Protein AF-A0A3L8DLC3-F1 (afdb_monomer_lite)

Sequence (194 aa):
MPNGANLGYICVNDLVKHARVNCAGKKPRSVYQRLPTLRQKSEMTKKNCNDKTAYILLKRWLDTVKWLKKTQDYKDRKSIYSTNMTVDQINEVKNILADLRQKLEIRYEHSSRKHNDAVEKMEVDRYLIIDVRQKAHYDGSKITFDKCINILQSEIKPGKLGYKFADCFHKDKQSFDLFKHRSAQHVDVIILVD

InterPro domains:
  IPR015063 USP8 dimerisation domain [PF08969] (13-110)

Radius of gyration: 31.47 Å; chains: 1; bounding box: 64×29×86 Å

Organism: Ooceraea biroi (NCBI:txid2015173)

Secondary structure (DSSP, 8-state):
----------SHHHHHHHT----TT--HHHHHTTHHHHHHHHHHHHHTT-HHHHHHHHHHHHHHHHHHHHSHHHHHTGGGGGGGS-HHHHHHHHHHHHHHHHHHHHHHHHHHHHHHHHHHHHHHHTEEEEE-S-HHHHHHS----TTEEE--GGG--TT--GGGGGGGGTT-HHHHHHHHTTTSTT-EEEEE--

Foldseek 3Di:
DDDDPVPPDLAVVVLLVLLDDDCPPHDLVVLLVCLVVLQVVLVVCVVVVVLSSSLSSLSNSLVSLVVSCPDPCCVVPVVVNCPRNPPVNNVVSVVSNVVSNVVRRVVSVVVVVVVVVVVVVVVLVQEAEEEADAPVCVVVVPPPRPRYDYDHVVNDDPPDDQVVSLVVCPVPPSNSVSSVCCVPPRHDYHYHDD

pLDDT: mean 83.17, std 14.18, range [33.97, 95.0]

Structure (mmCIF, N/CA/C/O backbone):
data_AF-A0A3L8DLC3-F1
#
_entry.id   AF-A0A3L8DLC3-F1
#
loop_
_atom_site.group_PDB
_atom_site.id
_atom_site.type_symbol
_atom_site.label_atom_id
_atom_site.label_alt_id
_atom_site.label_comp_id
_atom_site.label_asym_id
_atom_site.label_entity_id
_atom_site.label_seq_id
_atom_site.pdbx_PDB_ins_code
_atom_site.Cartn_x
_atom_site.Cartn_y
_atom_site.Cartn_z
_atom_site.occupancy
_atom_site.B_iso_or_equiv
_atom_site.auth_seq_id
_atom_site.auth_comp_id
_atom_site.auth_asym_id
_atom_site.auth_atom_id
_atom_site.pdbx_PDB_model_num
ATOM 1 N N . MET A 1 1 ? 4.243 -16.742 20.065 1.00 33.97 1 MET A N 1
ATOM 2 C CA . MET A 1 1 ? 4.622 -15.730 19.056 1.00 33.97 1 MET A CA 1
ATOM 3 C C . MET A 1 1 ? 4.334 -16.315 17.680 1.00 33.97 1 MET A C 1
ATOM 5 O O . MET A 1 1 ? 4.873 -17.383 17.425 1.00 33.97 1 MET A O 1
ATOM 9 N N . PRO A 1 2 ? 3.491 -15.717 16.819 1.00 35.16 2 PRO A N 1
ATOM 10 C CA . PRO A 1 2 ? 3.498 -16.037 15.399 1.00 35.16 2 PRO A CA 1
ATOM 11 C C . PRO A 1 2 ? 4.407 -15.052 14.653 1.00 35.16 2 PRO A C 1
ATOM 13 O O . PRO A 1 2 ? 4.341 -13.841 14.868 1.00 35.16 2 PRO A O 1
ATOM 16 N N . ASN A 1 3 ? 5.274 -15.616 13.816 1.00 35.31 3 ASN A N 1
ATOM 17 C CA . ASN A 1 3 ? 6.268 -14.929 13.003 1.00 35.31 3 ASN A CA 1
ATOM 18 C C . ASN A 1 3 ? 5.653 -13.846 12.110 1.00 35.31 3 ASN A C 1
ATOM 20 O O . ASN A 1 3 ? 4.551 -13.997 11.581 1.00 35.31 3 ASN A O 1
ATOM 24 N N . GLY A 1 4 ? 6.408 -12.757 11.947 1.00 35.72 4 GLY A N 1
ATOM 25 C CA . GLY A 1 4 ? 6.083 -11.597 11.126 1.00 35.72 4 GLY A CA 1
ATOM 26 C C . GL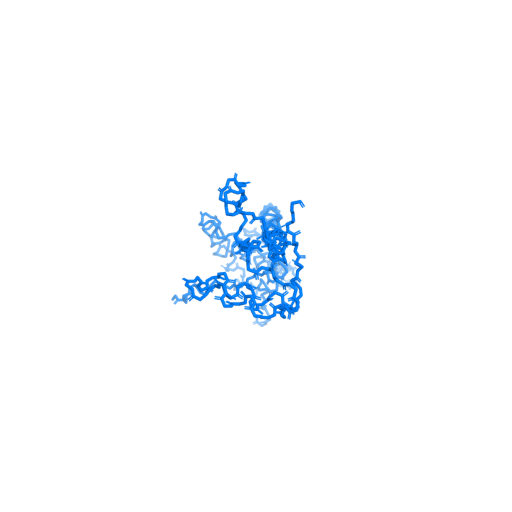Y A 1 4 ? 6.055 -11.909 9.634 1.00 35.72 4 GLY A C 1
ATOM 27 O O . GLY A 1 4 ? 6.928 -11.476 8.890 1.00 35.72 4 GLY A O 1
ATOM 28 N N . ALA A 1 5 ? 5.010 -12.602 9.183 1.00 38.81 5 ALA A N 1
ATOM 29 C CA . ALA A 1 5 ? 4.555 -12.467 7.813 1.00 38.81 5 ALA A CA 1
ATOM 30 C C . ALA A 1 5 ? 4.113 -11.010 7.641 1.00 38.81 5 ALA A C 1
ATOM 32 O O . ALA A 1 5 ? 3.157 -10.550 8.272 1.00 38.81 5 ALA A O 1
ATOM 33 N N . ASN A 1 6 ? 4.873 -10.269 6.843 1.00 43.41 6 ASN A N 1
ATOM 34 C CA . ASN A 1 6 ? 4.579 -8.908 6.433 1.00 43.41 6 ASN A CA 1
ATOM 35 C C . ASN A 1 6 ? 3.276 -8.962 5.618 1.00 43.41 6 ASN A C 1
ATOM 37 O O . ASN A 1 6 ? 3.307 -9.126 4.403 1.00 43.41 6 ASN A O 1
ATOM 41 N N . LEU A 1 7 ? 2.124 -8.960 6.304 1.00 52.12 7 LEU A N 1
ATOM 42 C CA . LEU A 1 7 ? 0.800 -8.954 5.687 1.00 52.12 7 LEU A CA 1
ATOM 43 C C . LEU A 1 7 ? 0.782 -7.760 4.732 1.00 52.12 7 LEU A C 1
ATOM 45 O O . LEU A 1 7 ? 0.826 -6.605 5.163 1.00 52.12 7 LEU A O 1
ATOM 49 N N . GLY A 1 8 ? 0.833 -8.062 3.435 1.00 56.22 8 GLY A N 1
ATOM 50 C CA . GLY A 1 8 ? 0.953 -7.101 2.349 1.00 56.22 8 GLY A CA 1
ATOM 51 C C . GLY A 1 8 ? -0.336 -6.312 2.186 1.00 56.22 8 GLY A C 1
ATOM 52 O O . GLY A 1 8 ? -1.073 -6.513 1.234 1.00 56.22 8 GLY A O 1
ATOM 53 N N . TYR A 1 9 ? -0.642 -5.439 3.142 1.00 70.19 9 TYR A N 1
ATOM 54 C CA . TYR A 1 9 ? -1.710 -4.463 2.984 1.00 70.19 9 TYR A CA 1
ATOM 55 C C . TYR A 1 9 ? -1.258 -3.456 1.931 1.00 70.19 9 TYR A C 1
ATOM 57 O O . TYR A 1 9 ? -0.245 -2.773 2.142 1.00 70.19 9 TYR A O 1
ATOM 65 N N . ILE A 1 10 ? -1.995 -3.410 0.821 1.00 72.94 10 ILE A N 1
ATOM 66 C CA . ILE A 1 10 ? -1.705 -2.577 -0.352 1.00 72.94 10 ILE A CA 1
ATOM 67 C C . ILE A 1 10 ? -2.458 -1.245 -0.309 1.00 72.94 10 ILE A C 1
ATOM 69 O O . ILE A 1 10 ? -2.083 -0.303 -0.999 1.00 72.94 10 ILE A O 1
ATOM 73 N N . CYS A 1 11 ? -3.492 -1.131 0.531 1.00 80.94 11 CYS A N 1
ATOM 74 C CA . CYS A 1 11 ? -4.196 0.125 0.761 1.00 80.94 11 CYS A CA 1
ATOM 75 C C . CYS A 1 11 ? -4.742 0.244 2.195 1.00 80.94 11 CYS A C 1
ATOM 77 O O . CYS A 1 11 ? -4.812 -0.724 2.960 1.00 80.94 11 CYS A O 1
ATOM 79 N N . VAL A 1 12 ? -5.176 1.451 2.579 1.00 82.88 12 VAL A N 1
ATOM 80 C CA . VAL A 1 12 ? -5.799 1.685 3.896 1.00 82.88 12 VAL A CA 1
ATOM 81 C C . VAL A 1 12 ? -7.101 0.896 4.061 1.00 82.88 12 VAL A C 1
ATOM 83 O O . VAL A 1 12 ? -7.408 0.447 5.167 1.00 82.88 12 VAL A O 1
ATOM 86 N N . ASN A 1 13 ? -7.848 0.650 2.982 1.00 85.94 13 ASN A N 1
ATOM 87 C CA . ASN A 1 13 ? -9.093 -0.116 3.058 1.00 85.94 13 ASN A CA 1
ATOM 88 C C . ASN A 1 13 ? -8.866 -1.566 3.517 1.00 85.94 13 ASN A C 1
ATOM 90 O O . ASN A 1 13 ? -9.710 -2.109 4.235 1.00 85.94 13 ASN A O 1
ATOM 94 N N . ASP A 1 14 ? -7.720 -2.171 3.198 1.00 86.12 14 ASP A N 1
ATOM 95 C CA . ASP A 1 14 ? -7.378 -3.513 3.685 1.00 86.12 14 ASP A CA 1
ATOM 96 C C . ASP A 1 14 ? -7.155 -3.510 5.197 1.00 86.12 14 ASP A C 1
ATOM 98 O O . ASP A 1 14 ? -7.650 -4.386 5.912 1.00 86.12 14 ASP A O 1
ATOM 102 N N . LEU A 1 15 ? -6.496 -2.466 5.708 1.00 86.56 15 LEU A N 1
ATOM 103 C CA . LEU A 1 15 ? -6.311 -2.263 7.145 1.00 86.56 15 LEU A CA 1
ATOM 104 C C . LEU A 1 15 ? -7.659 -2.083 7.855 1.00 86.56 15 LEU A C 1
ATOM 106 O O . LEU A 1 15 ? -7.872 -2.655 8.925 1.00 86.56 15 LEU A O 1
ATOM 110 N N . VAL A 1 16 ? -8.596 -1.338 7.255 1.00 86.81 16 VAL A N 1
ATOM 111 C CA . VAL A 1 16 ? -9.957 -1.156 7.791 1.00 86.81 16 VAL A CA 1
ATOM 112 C C . VAL A 1 16 ? -10.717 -2.483 7.847 1.00 86.81 16 VAL A C 1
ATOM 114 O O . VAL A 1 16 ? -11.367 -2.767 8.854 1.00 86.81 16 VAL A O 1
ATOM 117 N N . LYS A 1 17 ? -10.627 -3.318 6.803 1.00 86.81 17 LYS A N 1
ATOM 118 C CA . LYS A 1 17 ? -11.234 -4.660 6.797 1.00 86.81 17 LYS A CA 1
ATOM 119 C C . LYS A 1 17 ? -10.638 -5.535 7.900 1.00 86.81 17 LYS A C 1
ATOM 121 O O . LYS A 1 17 ? -11.383 -6.145 8.664 1.00 86.81 17 LYS A O 1
ATOM 126 N N . HIS A 1 18 ? -9.314 -5.533 8.038 1.00 86.38 18 HIS A N 1
ATOM 127 C CA . HIS A 1 18 ? -8.604 -6.325 9.041 1.00 86.38 18 HIS A CA 1
ATOM 128 C C . HIS A 1 18 ? -8.845 -5.839 10.485 1.00 86.38 18 HIS A C 1
ATOM 130 O O . HIS A 1 18 ? -8.759 -6.602 11.455 1.00 86.38 18 HIS A O 1
ATOM 136 N N . ALA A 1 19 ? -9.181 -4.562 10.657 1.00 87.88 19 ALA A N 1
ATOM 137 C CA . ALA A 1 19 ? -9.519 -3.982 11.949 1.00 87.88 19 ALA A CA 1
ATOM 138 C C . ALA A 1 19 ? -10.931 -4.334 12.450 1.00 87.88 19 ALA A C 1
ATOM 140 O O . ALA A 1 19 ? -11.260 -4.005 13.588 1.00 87.88 19 ALA A O 1
ATOM 141 N N . ARG A 1 20 ? -11.769 -5.020 11.666 1.00 85.38 20 ARG A N 1
ATOM 142 C CA . ARG A 1 20 ? -13.109 -5.417 12.121 1.00 85.38 20 ARG A CA 1
ATOM 143 C C . ARG A 1 20 ? -13.020 -6.370 13.318 1.00 85.38 20 ARG A C 1
ATOM 145 O O . ARG A 1 20 ? -12.258 -7.334 13.310 1.00 85.38 20 ARG A O 1
ATOM 152 N N . VAL A 1 21 ? -13.822 -6.106 14.351 1.00 81.94 21 VAL A N 1
ATOM 153 C CA . VAL A 1 21 ? -13.910 -6.944 15.557 1.00 81.94 21 VAL A CA 1
ATOM 154 C C . VAL A 1 21 ? -15.274 -7.617 15.598 1.00 81.94 21 VAL A C 1
ATOM 156 O O . VAL A 1 21 ? -16.300 -6.942 15.573 1.00 81.94 21 VAL A O 1
ATOM 159 N N . ASN A 1 22 ? -15.294 -8.947 15.711 1.00 84.19 22 ASN A N 1
ATOM 160 C CA . ASN A 1 22 ? -16.521 -9.669 16.026 1.00 84.19 22 ASN A CA 1
ATOM 161 C C . ASN A 1 22 ? -16.762 -9.654 17.548 1.00 84.19 22 ASN A C 1
ATOM 163 O O . ASN A 1 22 ? -16.034 -10.300 18.317 1.00 84.19 22 ASN A O 1
ATOM 167 N N . CYS A 1 23 ? -17.771 -8.891 17.972 1.00 83.25 23 CYS A N 1
ATOM 168 C CA . CYS A 1 23 ? -18.224 -8.795 19.362 1.00 83.25 23 CYS A CA 1
ATOM 169 C C . CYS A 1 23 ? -19.484 -9.633 19.654 1.00 83.25 23 CYS A C 1
ATOM 171 O O . CYS A 1 23 ? -19.973 -9.598 20.782 1.00 83.25 23 CYS A O 1
ATOM 173 N N . ALA A 1 24 ? -20.009 -10.384 18.678 1.00 81.25 24 ALA A N 1
ATOM 174 C CA . ALA A 1 24 ? -21.197 -11.213 18.869 1.00 81.25 24 ALA A CA 1
ATOM 175 C C . ALA A 1 24 ? -20.971 -12.265 19.970 1.00 81.25 24 ALA A C 1
ATOM 177 O O . ALA A 1 24 ? -19.897 -12.860 20.064 1.00 81.25 24 ALA A O 1
ATOM 178 N N . GLY A 1 25 ? -21.972 -12.448 20.837 1.00 83.75 25 GLY A N 1
ATOM 179 C CA . GLY A 1 25 ? -21.932 -13.404 21.951 1.00 83.75 25 GLY A CA 1
ATOM 180 C C . GLY A 1 25 ? -21.002 -13.035 23.117 1.00 83.75 25 GLY A C 1
ATOM 181 O O . GLY A 1 25 ? -20.923 -13.782 24.089 1.00 83.75 25 GLY A O 1
ATOM 182 N N . LYS A 1 26 ? -20.292 -11.898 23.070 1.00 88.69 26 LYS A N 1
ATOM 183 C CA . LYS A 1 26 ? -19.367 -11.491 24.141 1.00 88.69 26 LYS A CA 1
ATOM 184 C C . LYS A 1 26 ? -20.053 -10.614 25.186 1.00 88.69 26 LYS A C 1
ATOM 186 O O . LYS A 1 26 ? -20.831 -9.724 24.854 1.00 88.69 26 LYS A O 1
ATOM 191 N N . LYS A 1 27 ? -19.691 -10.803 26.460 1.00 90.31 27 LYS A N 1
ATOM 192 C CA . LYS A 1 27 ? -20.156 -9.947 27.565 1.00 90.31 27 LYS A CA 1
ATOM 193 C C . LYS A 1 27 ? -19.536 -8.537 27.451 1.00 90.31 27 LYS A C 1
ATOM 195 O O . LYS A 1 27 ? -18.303 -8.453 27.423 1.00 90.31 27 LYS A O 1
ATOM 200 N N . PRO A 1 28 ? -20.326 -7.441 27.463 1.00 89.81 28 PRO A N 1
ATOM 201 C CA . PRO A 1 28 ? -19.821 -6.066 27.331 1.00 89.81 28 PRO A CA 1
ATOM 202 C C . PRO A 1 28 ? -18.681 -5.726 28.299 1.00 89.81 28 PRO A C 1
ATOM 204 O O . PRO A 1 28 ? -17.640 -5.215 27.889 1.00 89.81 28 PRO A O 1
ATOM 207 N N . ARG A 1 29 ? -18.806 -6.133 29.565 1.00 88.69 29 ARG A N 1
ATOM 208 C CA . ARG A 1 29 ? -17.777 -5.918 30.592 1.00 88.69 29 ARG A CA 1
ATOM 209 C C . ARG A 1 29 ? -16.433 -6.582 30.268 1.00 88.69 29 ARG A C 1
ATOM 211 O O . ARG A 1 29 ? -15.388 -5.962 30.439 1.00 88.69 29 ARG A O 1
ATOM 218 N N . SER A 1 30 ? -16.457 -7.813 29.751 1.00 88.88 30 SER A N 1
ATOM 219 C CA . SER A 1 30 ? -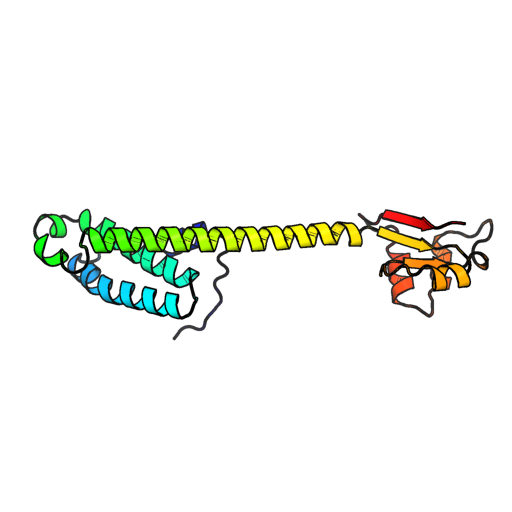15.243 -8.533 29.331 1.00 88.88 30 SER A CA 1
ATOM 220 C C . SER A 1 30 ? -14.565 -7.846 28.142 1.00 88.88 30 SER A C 1
ATOM 222 O O . SER A 1 30 ? -13.340 -7.779 28.060 1.00 88.88 30 SER A O 1
ATOM 224 N N . VAL A 1 31 ? -15.360 -7.288 27.226 1.00 90.81 31 VAL A N 1
ATOM 225 C CA . VAL A 1 31 ? -14.852 -6.521 26.085 1.00 90.81 31 VAL A CA 1
ATOM 226 C C . VAL A 1 31 ? -14.216 -5.205 26.549 1.00 90.81 31 VAL A C 1
ATOM 228 O O . VAL A 1 31 ? -13.111 -4.882 26.117 1.00 90.81 31 VAL A O 1
ATOM 231 N N . TYR A 1 32 ? -14.861 -4.483 27.469 1.00 90.88 32 TYR A N 1
ATOM 232 C CA . TYR A 1 32 ? -14.343 -3.235 28.037 1.00 90.88 32 TYR A CA 1
ATOM 233 C C . TYR A 1 32 ? -12.996 -3.406 28.744 1.00 90.88 32 TYR A C 1
ATOM 235 O O . TYR A 1 32 ? -12.079 -2.624 28.501 1.00 90.88 32 TYR A O 1
ATOM 243 N N . GLN A 1 33 ? -12.830 -4.472 29.534 1.00 90.69 33 GLN A N 1
ATOM 244 C CA . GLN A 1 33 ? -11.575 -4.770 30.240 1.00 90.69 33 GLN A CA 1
ATOM 245 C C . GLN A 1 33 ? -10.355 -4.898 29.311 1.00 90.69 33 GLN A C 1
ATOM 247 O O . GLN A 1 33 ? -9.222 -4.749 29.757 1.00 90.69 33 GLN A O 1
ATOM 252 N N . ARG A 1 34 ? -10.561 -5.145 28.011 1.00 90.88 34 ARG A N 1
ATOM 253 C CA . ARG A 1 34 ? -9.484 -5.295 27.019 1.00 90.88 34 ARG A CA 1
ATOM 254 C C . ARG A 1 34 ? -9.058 -3.982 26.360 1.00 90.88 34 ARG A C 1
ATOM 256 O O . ARG A 1 34 ? -8.021 -3.961 25.694 1.00 90.88 34 ARG A O 1
ATOM 263 N N . LEU A 1 35 ? -9.837 -2.907 26.505 1.00 90.94 35 LEU A N 1
ATOM 264 C CA . LEU A 1 35 ? -9.555 -1.618 25.866 1.00 90.94 35 LEU A CA 1
ATOM 265 C C . LEU A 1 35 ? -8.216 -0.994 26.300 1.00 90.94 35 LEU A C 1
ATOM 267 O O . LEU A 1 35 ? -7.489 -0.551 25.406 1.00 90.94 35 LEU A O 1
ATOM 271 N N . PRO A 1 36 ? -7.830 -0.986 27.594 1.00 91.62 36 PRO A N 1
ATOM 272 C CA . PRO A 1 36 ? -6.559 -0.394 28.020 1.00 91.62 36 PRO A CA 1
ATOM 273 C C . PRO A 1 36 ? -5.356 -1.091 27.382 1.00 91.62 36 PRO A C 1
ATOM 275 O O . PRO A 1 36 ? -4.493 -0.444 26.793 1.00 91.62 36 PRO A O 1
ATOM 278 N N . THR A 1 37 ? -5.345 -2.427 27.399 1.00 91.06 37 THR A N 1
ATOM 279 C CA . THR A 1 37 ? -4.279 -3.227 26.784 1.00 91.06 37 THR A CA 1
ATOM 280 C C . THR A 1 37 ? -4.191 -2.994 25.278 1.00 91.06 37 THR A C 1
ATOM 282 O O . THR A 1 37 ? -3.098 -2.969 24.716 1.00 91.06 37 THR A O 1
ATOM 285 N N . LEU A 1 38 ? -5.332 -2.827 24.601 1.00 91.69 38 LEU A N 1
ATOM 286 C CA . LEU A 1 38 ? -5.360 -2.563 23.165 1.00 91.69 38 LEU A CA 1
ATOM 287 C C . LEU A 1 38 ? -4.724 -1.207 22.827 1.00 91.69 38 LEU A C 1
ATOM 289 O O . LEU A 1 38 ? -3.945 -1.129 21.879 1.00 91.69 38 LEU A O 1
ATOM 293 N N . ARG A 1 39 ? -5.001 -0.179 23.638 1.00 88.62 39 ARG A N 1
ATOM 294 C CA . ARG A 1 39 ? -4.410 1.158 23.502 1.00 88.62 39 ARG A CA 1
ATOM 295 C C . ARG A 1 39 ? -2.918 1.169 23.841 1.00 88.62 39 ARG A C 1
ATOM 297 O O . ARG A 1 39 ? -2.114 1.706 23.093 1.00 88.62 39 ARG A O 1
ATOM 304 N N . GLN A 1 40 ? -2.506 0.501 24.914 1.00 91.12 40 GLN A N 1
ATOM 305 C CA . GLN A 1 40 ? -1.085 0.389 25.257 1.00 91.12 40 GLN A CA 1
ATOM 306 C C . GLN A 1 40 ? -0.281 -0.293 24.136 1.00 91.12 40 GLN A C 1
ATOM 308 O O . GLN A 1 40 ? 0.819 0.142 23.793 1.00 91.12 40 GLN A O 1
ATOM 313 N N . LYS A 1 41 ? -0.845 -1.342 23.521 1.00 90.06 41 LYS A N 1
ATOM 314 C CA . LYS A 1 41 ? -0.219 -2.019 22.378 1.00 90.06 41 LYS A CA 1
ATOM 315 C C . LYS A 1 41 ? -0.100 -1.107 21.160 1.00 90.06 41 LYS A C 1
ATOM 317 O O . LYS A 1 41 ? 0.935 -1.162 20.501 1.00 90.06 41 LYS A O 1
ATOM 322 N N . SER A 1 42 ? -1.104 -0.273 20.865 1.00 88.25 42 SER A N 1
ATOM 323 C CA . SER A 1 42 ? -1.005 0.660 19.737 1.00 88.25 42 SER A CA 1
ATOM 324 C C . SER A 1 42 ? 0.113 1.677 19.936 1.00 88.25 42 SER A C 1
ATOM 326 O O . SER A 1 42 ? 0.900 1.881 19.012 1.00 88.25 42 SER A O 1
ATOM 328 N N . GLU A 1 43 ? 0.249 2.234 21.143 1.00 86.62 43 GLU A N 1
ATOM 329 C CA . GLU A 1 43 ? 1.336 3.165 21.470 1.00 86.62 43 GLU A CA 1
ATOM 330 C C . GLU A 1 43 ? 2.713 2.516 21.297 1.00 86.62 43 GLU A C 1
ATOM 332 O O . GLU A 1 43 ? 3.603 3.091 20.671 1.00 86.62 43 GLU A O 1
ATOM 337 N N . MET A 1 44 ? 2.879 1.277 21.769 1.00 85.56 44 MET A N 1
ATOM 338 C CA . MET A 1 44 ? 4.132 0.538 21.596 1.00 85.56 44 MET A CA 1
ATOM 339 C C . MET A 1 44 ? 4.456 0.298 20.114 1.00 85.56 44 MET A C 1
ATOM 341 O O . MET A 1 44 ? 5.584 0.501 19.674 1.00 85.56 44 MET A O 1
ATOM 345 N N . THR A 1 45 ? 3.460 -0.087 19.309 1.00 83.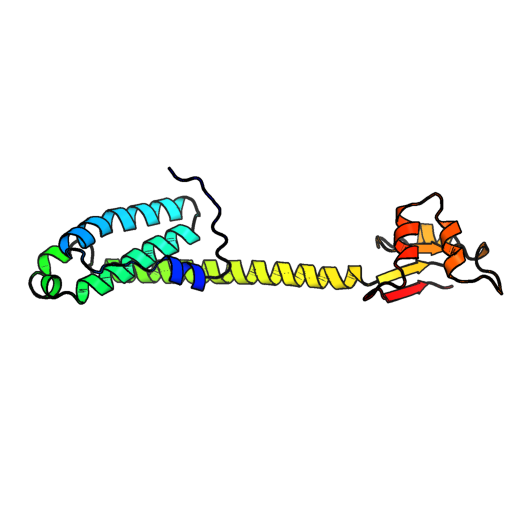69 45 THR A N 1
ATOM 346 C CA . THR A 1 45 ? 3.668 -0.299 17.866 1.00 83.69 45 THR A CA 1
ATOM 347 C C . THR A 1 45 ? 3.967 0.992 17.110 1.00 83.69 45 THR A C 1
ATOM 349 O O . THR A 1 45 ? 4.752 0.960 16.165 1.00 83.69 45 THR A O 1
ATOM 352 N N . LYS A 1 46 ? 3.394 2.123 17.543 1.00 80.31 46 LYS A N 1
ATOM 353 C CA . LYS A 1 46 ? 3.670 3.446 16.976 1.00 80.31 46 LYS A CA 1
ATOM 354 C C . LYS A 1 46 ? 5.112 3.875 17.261 1.00 80.31 46 LYS A C 1
ATOM 356 O O . LYS A 1 46 ? 5.789 4.328 16.345 1.00 80.31 46 LYS A O 1
ATOM 361 N N . LYS A 1 47 ? 5.609 3.657 18.488 1.00 80.69 47 LYS A N 1
ATOM 362 C CA . LYS A 1 47 ? 7.021 3.895 18.851 1.00 80.69 47 LYS A CA 1
ATOM 363 C C . LYS A 1 47 ? 7.993 3.062 18.014 1.00 80.69 47 LYS A C 1
ATOM 365 O O . LYS A 1 47 ? 9.051 3.551 17.646 1.00 80.69 47 LYS A O 1
ATOM 370 N N . ASN A 1 48 ? 7.594 1.848 17.642 1.00 77.88 48 ASN A N 1
ATOM 371 C CA . ASN A 1 48 ? 8.374 0.963 16.774 1.00 77.88 48 ASN A CA 1
ATOM 372 C C . ASN A 1 48 ? 8.173 1.247 15.269 1.00 77.88 48 ASN A C 1
ATOM 374 O O . ASN A 1 48 ? 8.429 0.371 14.444 1.00 77.88 48 ASN A O 1
ATOM 378 N N . CYS A 1 49 ? 7.655 2.426 14.900 1.00 77.56 49 CYS A N 1
ATOM 379 C CA . CYS A 1 49 ? 7.378 2.850 13.520 1.00 77.56 49 CYS A CA 1
ATOM 380 C C . CYS A 1 49 ? 6.460 1.906 12.711 1.00 77.56 49 CYS A C 1
ATOM 382 O O . CYS A 1 49 ? 6.379 2.002 11.484 1.00 77.56 49 CYS A O 1
ATOM 384 N N . ASN A 1 50 ? 5.716 1.011 13.372 1.00 84.56 50 ASN A N 1
ATOM 385 C CA . ASN A 1 50 ? 4.786 0.085 12.727 1.00 84.56 50 ASN A CA 1
ATOM 386 C C . ASN A 1 50 ? 3.386 0.708 12.637 1.00 84.56 50 ASN A C 1
ATOM 388 O O . ASN A 1 50 ? 2.422 0.275 13.276 1.00 84.56 50 ASN A O 1
ATOM 392 N N . ASP A 1 51 ? 3.292 1.748 11.811 1.00 87.12 51 ASP A N 1
ATOM 393 C CA . ASP A 1 51 ? 2.084 2.559 11.642 1.00 87.12 51 ASP A CA 1
ATOM 394 C C . ASP A 1 51 ? 0.869 1.738 11.175 1.00 87.12 51 ASP A C 1
ATOM 396 O O . ASP A 1 51 ? -0.254 2.002 11.601 1.00 87.12 51 ASP A O 1
ATOM 400 N N . LYS A 1 52 ? 1.082 0.705 10.341 1.00 88.81 52 LYS A N 1
ATOM 401 C CA . LYS A 1 52 ? 0.014 -0.199 9.868 1.00 88.81 52 LYS A CA 1
ATOM 402 C C . LYS A 1 52 ? -0.646 -0.928 11.039 1.00 88.81 52 LYS A C 1
ATOM 404 O O . LYS A 1 52 ? -1.872 -0.967 11.151 1.00 88.81 52 LYS A O 1
ATOM 409 N N . THR A 1 53 ? 0.167 -1.488 11.933 1.00 89.19 53 THR A N 1
ATOM 410 C CA . THR A 1 53 ? -0.330 -2.224 13.101 1.00 89.19 53 THR A CA 1
ATOM 411 C C . THR A 1 53 ? -0.954 -1.277 14.121 1.00 89.19 53 THR A C 1
ATOM 413 O O . THR A 1 53 ? -2.036 -1.572 14.632 1.00 89.19 53 THR A O 1
ATOM 416 N N . ALA A 1 54 ? -0.339 -0.113 14.357 1.00 90.94 54 ALA A N 1
ATOM 417 C CA . ALA A 1 54 ? -0.902 0.920 15.224 1.00 90.94 54 ALA A CA 1
ATOM 418 C C . ALA A 1 54 ? -2.297 1.358 14.745 1.00 90.94 54 ALA A C 1
ATOM 420 O O . ALA A 1 54 ? -3.241 1.390 15.539 1.00 90.94 54 ALA A O 1
ATOM 421 N N . TYR A 1 55 ? -2.456 1.587 13.436 1.00 92.81 55 TYR A N 1
ATOM 422 C CA . TYR A 1 55 ? -3.737 1.926 12.818 1.00 92.81 55 TYR A CA 1
ATOM 423 C C . TYR A 1 55 ? -4.798 0.844 13.061 1.00 92.81 55 TYR A C 1
ATOM 425 O O . TYR A 1 55 ? -5.899 1.148 13.523 1.00 92.81 55 TYR A O 1
ATOM 433 N N . ILE A 1 56 ? -4.470 -0.431 12.812 1.00 92.19 56 ILE A N 1
ATOM 434 C CA . ILE A 1 56 ? -5.396 -1.555 13.030 1.00 92.19 56 ILE A CA 1
ATOM 435 C C . ILE A 1 56 ? -5.850 -1.617 14.495 1.00 92.19 56 ILE A C 1
ATOM 437 O O . ILE A 1 56 ? -7.039 -1.795 14.766 1.00 92.19 56 ILE A O 1
ATOM 441 N N . LEU A 1 57 ? -4.924 -1.481 15.448 1.00 92.81 57 LEU A N 1
ATOM 442 C CA . LEU A 1 57 ? -5.223 -1.582 16.879 1.00 92.81 57 LEU A CA 1
ATOM 443 C C . LEU A 1 57 ? -6.117 -0.430 17.361 1.00 92.81 57 LEU A C 1
ATOM 445 O O . LEU A 1 57 ? -7.109 -0.680 18.049 1.00 92.81 57 LEU A O 1
ATOM 449 N N . LEU A 1 58 ? -5.829 0.806 16.948 1.00 94.06 58 LEU A N 1
ATOM 450 C CA . LEU A 1 58 ? -6.650 1.974 17.283 1.00 94.06 58 LEU A CA 1
ATOM 451 C C . LEU A 1 58 ? -8.028 1.916 16.619 1.00 94.06 58 LEU A C 1
ATOM 453 O O . LEU A 1 58 ? -9.038 2.258 17.237 1.00 94.06 58 LEU A O 1
ATOM 457 N N . LYS A 1 59 ? -8.106 1.421 15.380 1.00 94.69 59 LYS A N 1
ATOM 458 C CA . LYS A 1 59 ? -9.380 1.245 14.680 1.00 94.69 59 LYS A CA 1
ATOM 459 C C . LYS A 1 59 ? -10.252 0.198 15.378 1.00 94.69 59 LYS A C 1
ATOM 461 O O . LYS A 1 59 ? -11.427 0.462 15.632 1.00 94.69 59 LYS A O 1
ATOM 466 N N . ARG A 1 60 ? -9.657 -0.932 15.785 1.00 94.19 60 ARG A N 1
ATOM 467 C CA . ARG A 1 60 ? -10.305 -1.963 16.619 1.00 94.19 60 ARG A CA 1
ATOM 468 C C . ARG A 1 60 ? -10.815 -1.388 17.932 1.00 94.19 60 ARG A C 1
ATOM 470 O O . ARG A 1 60 ? -11.929 -1.708 18.345 1.00 94.19 60 ARG A O 1
ATOM 477 N N . TRP A 1 61 ? -10.014 -0.545 18.579 1.00 94.56 61 TRP A N 1
ATOM 478 C CA . TRP A 1 61 ? -10.394 0.124 19.819 1.00 94.56 61 TRP A CA 1
ATOM 479 C C . TRP A 1 61 ? -11.635 0.992 19.603 1.00 94.56 61 TRP A C 1
ATOM 481 O O . TRP A 1 61 ? -12.636 0.815 20.295 1.00 94.56 61 TRP A O 1
ATOM 491 N N . LEU A 1 62 ? -11.628 1.845 18.575 1.00 94.00 62 LEU A N 1
ATOM 492 C CA . LEU A 1 62 ? -12.737 2.755 18.291 1.00 94.00 62 LEU A CA 1
ATOM 493 C C . LEU A 1 62 ? -14.029 2.012 17.920 1.00 94.00 62 LEU A C 1
ATOM 495 O O . LEU A 1 62 ? -15.111 2.383 18.378 1.00 94.00 62 LEU A O 1
ATOM 499 N N . ASP A 1 63 ? -13.934 0.958 17.113 1.00 92.94 63 ASP A N 1
ATOM 500 C CA . ASP A 1 63 ? -15.097 0.160 16.719 1.00 92.94 63 ASP A CA 1
ATOM 501 C C . ASP A 1 63 ? -15.664 -0.631 17.914 1.00 92.94 63 ASP A C 1
ATOM 503 O O . ASP A 1 63 ? -16.883 -0.724 18.077 1.00 92.94 63 ASP A O 1
ATOM 507 N N . THR A 1 64 ? -14.799 -1.096 18.822 1.00 92.44 64 THR A N 1
ATOM 508 C CA . THR A 1 64 ? -15.206 -1.726 20.089 1.00 92.44 64 THR A CA 1
ATOM 509 C C . THR A 1 64 ? -15.933 -0.736 21.002 1.00 92.44 64 THR A C 1
ATOM 511 O O . THR A 1 64 ? -16.993 -1.054 21.541 1.00 92.44 64 THR A O 1
ATOM 514 N N . VAL A 1 65 ? -15.412 0.487 21.132 1.00 91.88 65 VAL A N 1
ATOM 515 C CA . VAL A 1 65 ? -16.051 1.575 21.889 1.00 91.88 65 VAL A CA 1
ATOM 516 C C . VAL A 1 65 ? -17.432 1.903 21.320 1.00 91.88 65 VAL A C 1
ATOM 518 O O . VAL A 1 65 ? -18.397 2.038 22.074 1.00 91.88 65 VAL A O 1
ATOM 521 N N . LYS A 1 66 ? -17.559 1.990 19.989 1.00 91.88 66 LYS A N 1
ATOM 522 C CA . LYS A 1 66 ? -18.848 2.209 19.315 1.00 91.88 66 LYS A CA 1
ATOM 523 C C . LYS A 1 66 ? -19.834 1.074 19.573 1.00 91.88 66 LYS A C 1
ATOM 525 O O . LYS A 1 66 ? -21.013 1.350 19.771 1.00 91.88 66 LYS A O 1
ATOM 530 N N . TRP A 1 67 ? -19.375 -0.177 19.561 1.00 92.44 67 TRP A N 1
ATOM 531 C CA . TRP A 1 67 ? -20.223 -1.327 19.871 1.00 92.44 67 TRP A CA 1
ATOM 532 C C . TRP A 1 67 ? -20.706 -1.296 21.326 1.00 92.44 67 TRP A C 1
ATOM 534 O O . TRP A 1 67 ? -21.909 -1.385 21.551 1.00 92.44 67 TRP A O 1
ATOM 544 N N . LEU A 1 68 ? -19.811 -1.067 22.297 1.00 91.31 68 LEU A N 1
ATOM 545 C CA . LEU A 1 68 ? -20.163 -0.971 23.721 1.00 91.31 68 LEU A CA 1
ATOM 546 C C . LEU A 1 68 ? -21.243 0.085 23.966 1.00 91.31 68 LEU A C 1
ATOM 548 O O . LEU A 1 68 ? -22.247 -0.213 24.608 1.00 91.31 68 LEU A O 1
ATOM 552 N N . LYS A 1 69 ? -21.108 1.274 23.365 1.00 91.06 69 LYS A N 1
ATOM 553 C CA . LYS A 1 69 ? -22.102 2.354 23.483 1.00 91.06 69 LYS A CA 1
ATOM 554 C C . LYS A 1 69 ? -23.509 1.987 22.981 1.00 91.06 69 LYS A C 1
ATOM 556 O O . LYS A 1 69 ? -24.469 2.648 23.364 1.00 91.06 69 LYS A O 1
ATOM 561 N N . LYS A 1 70 ? -23.645 0.960 22.134 1.00 91.00 70 LYS A N 1
ATOM 562 C CA . LYS A 1 70 ? -24.941 0.467 21.630 1.00 91.00 70 LYS A CA 1
ATOM 563 C C . LYS A 1 70 ? -25.591 -0.573 22.547 1.00 91.00 70 LYS A C 1
ATOM 565 O O . LYS A 1 70 ? -26.785 -0.818 22.412 1.00 91.00 70 LYS A O 1
ATOM 570 N N . THR A 1 71 ? -24.826 -1.192 23.445 1.00 90.25 71 THR A N 1
ATOM 571 C CA . THR A 1 71 ? -25.321 -2.249 24.341 1.00 90.25 71 THR A CA 1
ATOM 572 C C . THR A 1 71 ? -26.196 -1.682 25.456 1.00 90.25 71 THR A C 1
ATOM 574 O O . THR A 1 71 ? -25.945 -0.577 25.935 1.00 90.25 71 THR A O 1
ATOM 577 N N . GLN A 1 72 ? -27.204 -2.443 25.892 1.00 88.69 72 GLN A N 1
ATOM 578 C CA . GLN A 1 72 ? -28.075 -2.020 26.994 1.00 88.69 72 GLN A CA 1
ATOM 579 C C . GLN A 1 72 ? -27.296 -1.883 28.312 1.00 88.69 72 GLN A C 1
ATOM 581 O O . GLN A 1 72 ? -27.432 -0.881 29.001 1.00 88.69 72 GLN A O 1
ATOM 586 N N . ASP A 1 73 ? -26.364 -2.802 28.581 1.00 88.69 73 ASP A N 1
ATOM 587 C CA . ASP A 1 73 ? -25.523 -2.768 29.786 1.00 88.69 73 ASP A CA 1
ATOM 588 C C . ASP A 1 73 ? -24.708 -1.468 29.924 1.00 88.69 73 ASP A C 1
ATOM 590 O O . ASP A 1 73 ? -24.538 -0.952 31.027 1.00 88.69 73 ASP A O 1
ATOM 594 N N . TYR A 1 74 ? -24.247 -0.889 28.809 1.00 88.19 74 TYR A N 1
ATOM 595 C CA . TYR A 1 74 ? -23.590 0.420 28.828 1.00 88.19 74 TYR A CA 1
ATOM 596 C C . TYR A 1 74 ? -24.555 1.557 29.177 1.00 88.19 74 TYR A C 1
ATOM 598 O O . TYR A 1 74 ? -24.173 2.475 29.902 1.00 88.19 74 TYR A O 1
ATOM 606 N N . LYS A 1 75 ? -25.785 1.521 28.649 1.00 88.00 75 LYS A N 1
ATOM 607 C CA . LYS A 1 75 ? -26.799 2.547 28.928 1.00 88.00 75 LYS A CA 1
ATOM 608 C C . LYS A 1 75 ? -27.179 2.538 30.407 1.00 88.00 75 LYS A C 1
ATOM 610 O O . LYS A 1 75 ? -27.231 3.603 31.013 1.00 88.00 75 LYS A O 1
ATOM 615 N N . ASP A 1 76 ? -27.335 1.348 30.980 1.00 88.38 76 ASP A N 1
ATOM 616 C CA . ASP A 1 76 ? -27.757 1.168 32.370 1.00 88.38 76 ASP A CA 1
ATOM 617 C C . ASP A 1 76 ? -26.623 1.454 33.368 1.00 88.38 76 ASP A C 1
ATOM 619 O O . ASP A 1 76 ? -26.863 1.933 34.473 1.00 88.38 76 ASP A O 1
ATOM 623 N N . ARG A 1 77 ? -25.363 1.177 32.994 1.00 86.38 77 ARG A N 1
ATOM 624 C CA . ARG A 1 77 ? -24.200 1.253 33.900 1.00 86.38 77 ARG A CA 1
ATOM 625 C C . ARG A 1 77 ? -23.075 2.134 33.368 1.00 86.38 77 ARG A C 1
ATOM 627 O O . ARG A 1 77 ? -21.895 1.802 33.494 1.00 86.38 77 ARG A O 1
ATOM 634 N N . LYS A 1 78 ? -23.428 3.273 32.772 1.00 84.50 78 LYS A N 1
ATOM 635 C CA . LYS A 1 78 ? -22.494 4.183 32.084 1.00 84.50 78 LYS A CA 1
ATOM 636 C C . LYS A 1 78 ? -21.247 4.529 32.908 1.00 84.50 78 LYS A C 1
ATOM 638 O O . LYS A 1 78 ? -20.152 4.559 32.351 1.00 84.50 78 LYS A O 1
ATOM 643 N N . SER A 1 79 ? -21.400 4.733 34.220 1.00 84.50 79 SER A N 1
ATOM 644 C CA . SER A 1 79 ? -20.311 5.082 35.146 1.00 84.50 79 SER A CA 1
ATOM 645 C C . SER A 1 79 ? -19.168 4.060 35.173 1.00 84.50 79 SER A C 1
ATOM 647 O O . SER A 1 79 ? -18.010 4.453 35.290 1.00 84.50 79 SER A O 1
ATOM 649 N N . ILE A 1 80 ? -19.460 2.768 34.982 1.00 84.44 80 ILE A N 1
ATOM 650 C CA . ILE A 1 80 ? -18.463 1.681 34.989 1.00 84.44 80 ILE A CA 1
ATOM 651 C C . ILE A 1 80 ? -17.513 1.780 33.783 1.00 84.44 80 ILE A C 1
ATOM 653 O O . ILE A 1 80 ? -16.359 1.350 33.844 1.00 84.44 80 ILE A O 1
ATOM 657 N N . TYR A 1 81 ? -17.988 2.363 32.681 1.00 83.12 81 TYR A N 1
ATOM 658 C CA . TYR A 1 81 ? -17.283 2.417 31.401 1.00 83.12 81 TYR A CA 1
ATOM 659 C C . TYR A 1 81 ? -16.510 3.729 31.177 1.00 83.12 81 TYR A C 1
ATOM 661 O O . TYR A 1 81 ? -15.790 3.860 30.186 1.00 83.12 81 TYR A O 1
ATOM 669 N N . SER A 1 82 ? -16.653 4.709 32.072 1.00 78.19 82 SER A N 1
ATOM 670 C CA . SER A 1 82 ? -16.178 6.082 31.863 1.00 78.19 82 SER A CA 1
ATOM 671 C C . SER A 1 82 ? -14.654 6.213 31.818 1.00 78.19 82 SER A C 1
ATOM 673 O O . SER A 1 82 ? -14.141 7.004 31.034 1.00 78.19 82 SER A O 1
ATOM 675 N N . THR A 1 83 ? -13.921 5.428 32.610 1.00 82.25 83 THR A N 1
ATOM 676 C CA . THR A 1 83 ? -12.475 5.610 32.843 1.00 82.25 83 THR A CA 1
ATOM 677 C C . THR A 1 83 ? -11.617 5.449 31.582 1.00 82.25 83 THR A C 1
ATOM 679 O O . THR A 1 83 ? -10.570 6.079 31.459 1.00 82.25 83 THR A O 1
ATOM 682 N N . ASN A 1 84 ? -12.055 4.613 30.634 1.00 81.56 84 ASN A N 1
ATOM 683 C CA . ASN A 1 84 ? -11.296 4.282 29.419 1.00 81.56 84 ASN A CA 1
ATOM 684 C C . ASN A 1 84 ? -12.029 4.645 28.119 1.00 81.56 84 ASN A C 1
ATOM 686 O O . ASN A 1 84 ? -11.641 4.185 27.047 1.00 81.56 84 ASN A O 1
ATOM 690 N N . MET A 1 85 ? -13.129 5.396 28.206 1.00 86.94 85 MET A N 1
ATOM 691 C CA . MET A 1 85 ? -13.952 5.791 27.057 1.00 86.94 85 MET A CA 1
ATOM 692 C C . MET A 1 85 ? -14.442 7.239 27.193 1.00 86.94 85 MET A C 1
ATOM 694 O O . MET A 1 85 ? -15.561 7.556 26.764 1.00 86.94 85 MET A O 1
ATOM 698 N N . THR A 1 86 ? -13.630 8.113 27.799 1.00 89.38 86 THR A N 1
ATOM 699 C CA . THR A 1 86 ? -13.971 9.539 27.905 1.00 89.38 86 THR A CA 1
ATOM 700 C C . THR A 1 86 ? -14.064 10.171 26.517 1.00 89.38 86 THR A C 1
ATOM 702 O O . THR A 1 86 ? -13.538 9.649 25.528 1.00 89.38 86 THR A O 1
ATOM 705 N N . VAL A 1 87 ? -14.768 11.299 26.425 1.00 89.00 87 VAL A N 1
ATOM 706 C CA . VAL A 1 87 ? -14.893 12.041 25.164 1.00 89.00 87 VAL A CA 1
ATOM 707 C C . VAL A 1 87 ? -13.511 12.437 24.641 1.00 89.00 87 VAL A C 1
ATOM 709 O O . VAL A 1 87 ? -13.231 12.209 23.464 1.00 89.00 87 VAL A O 1
ATOM 712 N N . ASP A 1 88 ? -12.628 12.898 25.525 1.00 91.38 88 ASP A N 1
ATOM 713 C CA . ASP A 1 88 ? -11.267 13.312 25.176 1.00 91.38 88 ASP A CA 1
ATOM 714 C C . ASP A 1 88 ? -10.436 12.148 24.649 1.00 91.38 88 ASP A C 1
ATOM 716 O O . ASP A 1 88 ? -9.867 12.244 23.566 1.00 91.38 88 ASP A O 1
ATOM 720 N N . GLN A 1 89 ? -10.454 10.999 25.332 1.00 90.31 89 GLN A N 1
ATOM 721 C CA . GLN A 1 89 ? -9.734 9.806 24.880 1.00 90.31 89 GLN A CA 1
ATOM 722 C C . GLN A 1 89 ? -10.232 9.323 23.511 1.00 90.31 89 GLN A C 1
ATOM 724 O O . GLN A 1 89 ? -9.447 8.895 22.667 1.00 90.31 89 GLN A O 1
ATOM 729 N N . ILE A 1 90 ? -11.545 9.388 23.270 1.00 93.06 90 ILE A N 1
ATOM 730 C CA . ILE A 1 90 ? -12.124 9.021 21.975 1.00 93.06 90 ILE A CA 1
ATOM 731 C C . ILE A 1 90 ? -11.677 9.998 20.884 1.00 93.06 90 ILE A C 1
ATOM 733 O O . ILE A 1 90 ? -11.385 9.563 19.769 1.00 93.06 90 ILE A O 1
ATOM 737 N N . ASN A 1 91 ? -11.647 11.296 21.178 1.00 94.50 91 ASN A N 1
ATOM 738 C CA . ASN A 1 91 ? -11.239 12.321 20.222 1.00 94.50 91 ASN A CA 1
ATOM 739 C C . ASN A 1 91 ? -9.740 12.246 19.918 1.00 94.50 91 ASN A C 1
ATOM 741 O O . ASN A 1 91 ? -9.358 12.282 18.753 1.00 94.50 91 ASN A O 1
ATOM 745 N N . GLU A 1 92 ? -8.909 12.018 20.929 1.00 93.56 92 GLU A N 1
ATOM 746 C CA . GLU A 1 92 ? -7.477 11.774 20.773 1.00 93.56 92 GLU A CA 1
ATOM 747 C C . GLU A 1 92 ? -7.216 10.580 19.842 1.00 93.56 92 GLU A C 1
ATOM 749 O O . GLU A 1 92 ? -6.492 10.700 18.854 1.00 93.56 92 GLU A O 1
ATOM 754 N N . VAL A 1 93 ? -7.889 9.444 20.073 1.00 93.38 93 VAL A N 1
ATOM 755 C CA . VAL A 1 93 ? -7.764 8.260 19.206 1.00 93.38 93 VAL A CA 1
ATOM 756 C C . VAL A 1 93 ? -8.228 8.549 17.776 1.00 93.38 93 VAL A C 1
ATOM 758 O O . VAL A 1 93 ? -7.607 8.068 16.827 1.00 93.38 93 VAL A O 1
ATOM 761 N N . LYS A 1 94 ? -9.299 9.332 17.585 1.00 94.94 94 LYS A N 1
ATOM 762 C CA . LYS A 1 94 ? -9.745 9.744 16.242 1.00 94.94 94 LYS A CA 1
ATOM 763 C C . LYS A 1 94 ? -8.695 10.597 15.532 1.00 94.94 94 LYS A C 1
ATOM 765 O O . LYS A 1 94 ? -8.447 10.350 14.356 1.00 94.94 94 LYS A O 1
ATOM 770 N N . ASN A 1 95 ? -8.078 11.545 16.235 1.00 95.00 95 ASN A N 1
ATOM 771 C CA . ASN A 1 95 ? -7.047 12.415 15.673 1.00 95.00 95 ASN A CA 1
ATOM 772 C C . ASN A 1 95 ? -5.814 11.604 15.258 1.00 95.00 95 ASN A C 1
ATOM 774 O O . ASN A 1 95 ? -5.354 11.724 14.127 1.00 95.00 95 ASN A O 1
ATOM 778 N N . ILE A 1 96 ? -5.346 10.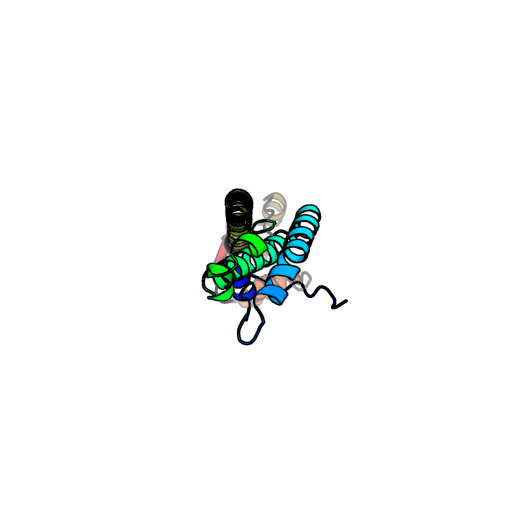695 16.121 1.00 93.62 96 ILE A N 1
ATOM 779 C CA . ILE A 1 96 ? -4.224 9.800 15.795 1.00 93.62 96 ILE A CA 1
ATOM 780 C C . ILE A 1 96 ? -4.570 8.899 14.603 1.00 93.62 96 ILE A C 1
ATOM 782 O O . ILE A 1 96 ? -3.734 8.667 13.734 1.00 93.62 96 ILE A O 1
ATOM 786 N N . LEU A 1 97 ? -5.799 8.381 14.535 1.00 93.69 97 LEU A N 1
ATOM 787 C CA . LEU A 1 97 ? -6.241 7.573 13.397 1.00 93.69 97 LEU A CA 1
ATOM 788 C C . LEU A 1 97 ? -6.271 8.363 12.086 1.00 93.69 97 LEU A C 1
ATOM 790 O O . LEU A 1 97 ? -5.968 7.780 11.046 1.00 93.69 97 LEU A O 1
ATOM 794 N N . ALA A 1 98 ? -6.654 9.640 12.122 1.00 93.38 98 ALA A N 1
ATOM 795 C CA . ALA A 1 98 ? -6.656 10.508 10.948 1.00 93.38 98 ALA A CA 1
ATOM 796 C C . ALA A 1 98 ? -5.226 10.779 10.454 1.00 93.38 98 ALA A C 1
ATOM 798 O O . ALA A 1 98 ? -4.949 10.576 9.275 1.00 93.38 98 ALA A O 1
ATOM 799 N N . ASP A 1 99 ? -4.312 11.115 11.366 1.00 93.19 99 ASP A N 1
ATOM 800 C CA . ASP A 1 99 ? -2.886 11.308 11.070 1.00 93.19 99 ASP A CA 1
ATOM 801 C C . ASP A 1 99 ? -2.248 10.040 10.473 1.00 93.19 99 ASP A C 1
ATOM 803 O O . ASP A 1 99 ? -1.674 10.053 9.382 1.00 93.19 99 ASP A O 1
ATOM 807 N N . LEU A 1 100 ? -2.444 8.888 11.127 1.00 91.69 100 LEU A N 1
ATOM 808 C CA . LEU A 1 100 ? -1.942 7.607 10.628 1.00 91.69 100 LEU A CA 1
ATOM 809 C C . LEU A 1 100 ? -2.529 7.252 9.261 1.00 91.69 100 LEU A C 1
ATOM 811 O O . LEU A 1 100 ? -1.817 6.704 8.420 1.00 91.69 100 LEU A O 1
ATOM 815 N N . ARG A 1 101 ? -3.814 7.545 9.036 1.00 92.19 101 ARG A N 1
ATOM 816 C CA . ARG A 1 101 ? -4.472 7.318 7.748 1.00 92.19 101 ARG A CA 1
ATOM 817 C C . ARG A 1 101 ? -3.803 8.125 6.646 1.00 92.19 101 ARG A C 1
ATOM 819 O O . ARG A 1 101 ? -3.388 7.522 5.662 1.00 92.19 101 ARG A O 1
ATOM 826 N N . GLN A 1 102 ? -3.649 9.430 6.843 1.00 91.19 102 GLN A N 1
ATOM 827 C CA . GLN A 1 102 ? -3.013 10.317 5.873 1.00 91.19 102 GLN A CA 1
ATOM 828 C C . GLN A 1 102 ? -1.577 9.865 5.580 1.00 91.19 102 GLN A C 1
ATOM 830 O O . GLN A 1 102 ? -1.194 9.684 4.426 1.00 91.19 102 GLN A O 1
ATOM 835 N N . LYS A 1 103 ? -0.797 9.567 6.626 1.00 90.44 103 LYS A N 1
ATOM 836 C CA . LYS A 1 103 ? 0.575 9.055 6.495 1.00 90.44 103 LYS A CA 1
ATOM 837 C C . LYS A 1 103 ? 0.648 7.725 5.732 1.00 90.44 103 LYS A C 1
ATOM 839 O O . LYS A 1 103 ? 1.644 7.428 5.071 1.00 90.44 103 LYS A O 1
ATOM 844 N N . LEU A 1 104 ? -0.359 6.862 5.867 1.00 89.12 104 LEU A N 1
ATOM 845 C CA . LEU A 1 104 ? -0.442 5.596 5.133 1.00 89.12 104 LEU A CA 1
ATOM 846 C C . LEU A 1 104 ? -0.885 5.803 3.681 1.00 89.12 104 LEU A C 1
ATOM 848 O O . LEU A 1 104 ? -0.291 5.186 2.804 1.00 89.12 104 LEU A O 1
ATOM 852 N N . GLU A 1 105 ? -1.861 6.673 3.422 1.00 89.31 105 GLU A N 1
ATOM 853 C CA . GLU A 1 105 ? -2.312 7.040 2.070 1.00 89.31 105 GLU A CA 1
ATOM 854 C C . GLU A 1 105 ? -1.158 7.631 1.253 1.00 89.31 105 GLU A C 1
ATOM 856 O O . GLU A 1 105 ? -0.842 7.086 0.200 1.00 89.31 105 GLU A O 1
ATOM 861 N N . ILE A 1 106 ? -0.423 8.608 1.800 1.00 87.00 106 ILE A N 1
ATOM 862 C CA . ILE A 1 106 ? 0.769 9.187 1.151 1.00 87.00 106 ILE A CA 1
ATOM 863 C C . ILE A 1 106 ? 1.799 8.102 0.814 1.00 87.00 106 ILE A C 1
ATOM 865 O O . ILE A 1 106 ? 2.354 8.084 -0.283 1.00 87.00 106 ILE A O 1
ATOM 869 N N . ARG A 1 107 ? 2.055 7.158 1.732 1.00 84.50 107 ARG A N 1
ATOM 870 C CA . ARG A 1 107 ? 2.999 6.056 1.478 1.00 84.50 107 ARG A CA 1
ATOM 871 C C . ARG A 1 107 ? 2.530 5.129 0.367 1.00 84.50 107 ARG A C 1
ATOM 873 O O . ARG A 1 107 ? 3.356 4.728 -0.449 1.00 84.50 107 ARG A O 1
ATOM 880 N N . TYR A 1 108 ? 1.248 4.777 0.341 1.00 80.56 108 TYR A N 1
ATOM 881 C CA . TYR A 1 108 ? 0.705 3.916 -0.706 1.00 80.56 108 TYR A CA 1
ATOM 882 C C . TYR A 1 108 ? 0.695 4.625 -2.063 1.00 80.56 108 TYR A C 1
ATOM 884 O O . TYR A 1 108 ? 1.112 4.029 -3.055 1.00 80.56 108 TYR A O 1
ATOM 892 N N . GLU A 1 109 ? 0.340 5.909 -2.104 1.00 79.19 109 GLU A N 1
ATOM 893 C CA . GLU A 1 109 ? 0.437 6.737 -3.307 1.00 79.19 109 GLU A CA 1
ATOM 894 C C . GLU A 1 109 ? 1.877 6.860 -3.799 1.00 79.19 109 GLU A C 1
ATOM 896 O O . GLU A 1 109 ? 2.123 6.659 -4.980 1.00 79.19 109 GLU A O 1
ATOM 901 N N . HIS A 1 110 ? 2.849 7.118 -2.920 1.00 70.19 110 HIS A N 1
ATOM 902 C CA . HIS A 1 110 ? 4.266 7.136 -3.293 1.00 70.19 110 HIS A CA 1
ATOM 903 C C . HIS A 1 110 ? 4.767 5.771 -3.771 1.00 70.19 110 HIS A C 1
ATOM 905 O O . HIS A 1 110 ? 5.574 5.718 -4.690 1.00 70.19 110 HIS A O 1
ATOM 911 N N . SER A 1 111 ? 4.303 4.661 -3.189 1.00 65.81 111 SER A N 1
ATOM 912 C CA . SER A 1 111 ? 4.662 3.326 -3.684 1.00 65.81 111 SER A CA 1
ATOM 913 C C . SER A 1 111 ? 4.030 3.008 -5.042 1.00 65.81 111 SER A C 1
ATOM 915 O O . SER A 1 111 ? 4.680 2.387 -5.875 1.00 65.81 111 SER A O 1
ATOM 917 N N . SER A 1 112 ? 2.808 3.488 -5.288 1.00 59.25 112 SER A N 1
ATOM 918 C CA . SER A 1 112 ? 2.119 3.378 -6.577 1.00 59.25 112 SER A CA 1
ATOM 919 C C . SER A 1 112 ? 2.789 4.259 -7.635 1.00 59.25 112 SER A C 1
ATOM 921 O O . SER A 1 112 ? 3.100 3.792 -8.723 1.00 59.25 112 SER A O 1
ATOM 923 N N . ARG A 1 113 ? 3.139 5.504 -7.282 1.00 56.38 113 ARG A N 1
ATOM 924 C CA . ARG A 1 113 ? 3.906 6.411 -8.143 1.00 56.38 113 ARG A CA 1
ATOM 925 C C . ARG A 1 113 ? 5.301 5.889 -8.429 1.00 56.38 113 ARG A C 1
ATOM 927 O O . ARG A 1 113 ? 5.662 5.894 -9.579 1.00 56.38 113 ARG A O 1
ATOM 934 N N . LYS A 1 114 ? 6.037 5.320 -7.470 1.00 50.94 114 LYS A N 1
ATOM 935 C CA . LYS A 1 114 ? 7.314 4.639 -7.768 1.00 50.94 114 LYS A CA 1
ATOM 936 C C . LYS A 1 114 ? 7.151 3.462 -8.727 1.00 50.94 114 LYS A C 1
ATOM 938 O O . LYS A 1 114 ? 8.059 3.192 -9.503 1.00 50.94 114 LYS A O 1
ATOM 943 N N . HIS A 1 115 ? 6.019 2.761 -8.673 1.00 49.34 115 HIS A N 1
ATOM 944 C CA . HIS A 1 115 ? 5.695 1.731 -9.654 1.00 49.34 115 HIS A CA 1
ATOM 945 C C . HIS A 1 115 ? 5.390 2.340 -11.034 1.00 49.34 115 HIS A C 1
ATOM 947 O O . HIS A 1 115 ? 5.691 1.708 -12.036 1.00 49.34 115 HIS A O 1
ATOM 953 N N . ASN A 1 116 ? 4.865 3.568 -11.092 1.00 43.94 116 ASN A N 1
ATOM 954 C CA . ASN A 1 116 ? 4.621 4.322 -12.328 1.00 43.94 116 ASN A CA 1
ATOM 955 C C . ASN A 1 116 ? 5.862 5.089 -12.841 1.00 43.94 116 ASN A C 1
ATOM 957 O O . ASN A 1 116 ? 6.047 5.193 -14.040 1.00 43.94 116 ASN A O 1
ATOM 961 N N . ASP A 1 117 ? 6.775 5.540 -11.984 1.00 44.25 117 ASP A N 1
ATOM 962 C CA . ASP A 1 117 ? 8.074 6.108 -12.368 1.00 44.25 117 ASP A CA 1
ATOM 963 C C . ASP A 1 117 ? 9.015 4.979 -12.834 1.00 44.25 117 ASP A C 1
ATOM 965 O O . ASP A 1 117 ? 9.867 5.162 -13.699 1.00 44.25 117 ASP A O 1
ATOM 969 N N . ALA A 1 118 ? 8.832 3.755 -12.317 1.00 44.59 118 ALA A N 1
ATOM 970 C CA . ALA A 1 118 ? 9.389 2.552 -12.933 1.00 44.59 118 ALA A CA 1
ATOM 971 C C . ALA A 1 118 ? 8.758 2.258 -14.312 1.00 44.59 118 ALA A C 1
ATOM 973 O O . ALA A 1 118 ? 9.426 1.674 -15.159 1.00 44.59 118 ALA A O 1
ATOM 974 N N . VAL A 1 119 ? 7.519 2.701 -14.563 1.00 45.78 119 VAL A N 1
ATOM 975 C CA . VAL A 1 119 ? 6.896 2.703 -15.901 1.00 45.78 119 VAL A CA 1
ATOM 976 C C . VAL A 1 119 ? 7.434 3.856 -16.768 1.00 45.78 119 VAL A C 1
ATOM 978 O O . VAL A 1 119 ? 7.582 3.663 -17.966 1.00 45.78 119 VAL A O 1
ATOM 981 N N . GLU A 1 120 ? 7.872 4.994 -16.218 1.00 44.28 120 GLU A N 1
ATOM 982 C CA . GLU A 1 120 ? 8.680 5.962 -16.991 1.00 44.28 120 GLU A CA 1
ATOM 983 C C . GLU A 1 120 ? 10.072 5.400 -17.334 1.00 44.28 120 GLU A C 1
ATOM 985 O O . GLU A 1 120 ? 10.572 5.611 -18.438 1.00 44.28 120 GLU A O 1
ATOM 990 N N . LYS A 1 121 ? 10.662 4.552 -16.478 1.00 45.44 121 LYS A N 1
ATOM 991 C CA . LYS A 1 121 ? 11.800 3.708 -16.891 1.00 45.44 121 LYS A CA 1
ATOM 992 C C . LYS A 1 121 ? 11.444 2.682 -17.981 1.00 45.44 121 LYS A C 1
ATOM 994 O O . LYS A 1 121 ? 12.357 2.246 -18.676 1.00 45.44 121 LYS A O 1
ATOM 999 N N . MET A 1 122 ? 10.166 2.340 -18.201 1.00 45.41 122 MET A N 1
ATOM 1000 C CA . MET A 1 122 ? 9.766 1.489 -19.335 1.00 45.41 122 MET A CA 1
ATOM 1001 C C . MET A 1 122 ? 9.805 2.219 -20.679 1.00 45.41 122 MET A C 1
ATOM 1003 O O . MET A 1 122 ? 9.793 1.549 -21.708 1.00 45.41 122 MET A O 1
ATOM 1007 N N . GLU A 1 123 ? 9.879 3.553 -20.728 1.00 50.44 123 GLU A N 1
ATOM 1008 C CA . GLU A 1 123 ? 10.061 4.229 -22.017 1.00 50.44 123 GLU A CA 1
ATOM 1009 C C . GLU A 1 123 ? 11.466 4.005 -22.578 1.00 50.44 123 GLU A C 1
ATOM 1011 O O . GLU A 1 123 ? 11.627 3.800 -23.776 1.00 50.44 123 GLU A O 1
ATOM 1016 N N . VAL A 1 124 ? 12.459 3.924 -21.695 1.00 52.44 124 VAL A N 1
ATOM 1017 C CA . VAL A 1 124 ? 13.865 3.660 -22.021 1.00 52.44 124 VAL A CA 1
ATOM 1018 C C . VAL A 1 124 ? 14.073 2.199 -22.456 1.00 52.44 124 VAL A C 1
ATOM 1020 O O . VAL A 1 124 ? 14.918 1.920 -23.301 1.00 52.44 124 VAL A O 1
ATOM 1023 N N . ASP A 1 125 ? 13.246 1.267 -21.967 1.00 61.50 125 ASP A N 1
ATOM 1024 C CA . ASP A 1 125 ? 13.330 -0.154 -22.322 1.00 61.50 125 ASP A CA 1
ATOM 1025 C C . ASP A 1 125 ? 12.794 -0.500 -23.720 1.00 61.50 125 ASP A C 1
ATOM 1027 O O . ASP A 1 125 ? 13.135 -1.572 -24.235 1.00 61.50 125 ASP A O 1
ATOM 1031 N N . ARG A 1 126 ? 11.981 0.374 -24.331 1.00 77.44 126 ARG A N 1
ATOM 1032 C CA . ARG A 1 126 ? 11.410 0.142 -25.666 1.00 77.44 126 ARG A CA 1
ATOM 1033 C C . ARG A 1 126 ? 12.416 0.356 -26.786 1.00 77.44 126 ARG A C 1
ATOM 1035 O O . ARG A 1 126 ? 12.284 -0.271 -27.827 1.00 77.44 126 ARG A O 1
ATOM 1042 N N . TYR A 1 127 ? 13.416 1.210 -26.600 1.00 86.12 127 TYR A N 1
ATOM 1043 C CA . TYR A 1 127 ? 14.286 1.597 -27.704 1.00 86.12 127 TYR A CA 1
ATOM 1044 C C . TYR A 1 127 ? 15.497 0.672 -27.847 1.00 86.12 127 TYR A C 1
ATOM 1046 O O . TYR A 1 127 ? 16.171 0.337 -26.876 1.00 86.12 127 TYR A O 1
ATOM 1054 N N . LEU A 1 128 ? 15.802 0.298 -29.086 1.00 91.38 128 LEU A N 1
ATOM 1055 C CA . LEU A 1 128 ? 17.084 -0.277 -29.482 1.00 91.38 128 LEU A CA 1
ATOM 1056 C C . LEU A 1 128 ? 17.739 0.685 -30.466 1.00 91.38 128 LEU A C 1
ATOM 1058 O O . LEU A 1 128 ? 17.201 0.928 -31.547 1.00 91.38 128 LEU A O 1
ATOM 1062 N N . ILE A 1 129 ? 18.909 1.208 -30.109 1.00 92.56 129 ILE A N 1
ATOM 1063 C CA . ILE A 1 129 ? 19.705 2.031 -31.015 1.00 92.56 129 ILE A CA 1
ATOM 1064 C C . ILE A 1 129 ? 20.664 1.118 -31.775 1.00 92.56 129 ILE A C 1
ATOM 1066 O O . ILE A 1 129 ? 21.482 0.423 -31.177 1.00 92.56 129 ILE A O 1
ATOM 1070 N N . ILE A 1 130 ? 20.567 1.133 -33.101 1.00 93.50 130 ILE A N 1
ATOM 1071 C CA . ILE A 1 130 ? 21.525 0.498 -34.002 1.00 93.50 130 ILE A CA 1
ATOM 1072 C C . ILE A 1 130 ? 22.344 1.609 -34.648 1.00 93.50 130 ILE A C 1
ATOM 1074 O O . ILE A 1 130 ? 21.879 2.299 -35.554 1.00 93.50 130 ILE A O 1
ATOM 1078 N N . ASP A 1 131 ? 23.566 1.787 -34.167 1.00 92.81 131 ASP A N 1
ATOM 1079 C CA . ASP A 1 131 ? 24.509 2.744 -34.722 1.00 92.81 131 ASP A CA 1
ATOM 1080 C C . ASP A 1 131 ? 25.269 2.108 -35.883 1.00 92.81 131 ASP A C 1
ATOM 1082 O O . ASP A 1 131 ? 25.999 1.132 -35.689 1.00 92.81 131 ASP A O 1
ATOM 1086 N N . VAL A 1 132 ? 25.089 2.643 -37.091 1.00 92.81 132 VAL A N 1
ATOM 1087 C CA . VAL A 1 132 ? 25.779 2.146 -38.288 1.00 92.81 132 VAL A CA 1
ATOM 1088 C C . VAL A 1 132 ? 26.990 2.983 -38.693 1.00 92.81 132 VAL A C 1
ATOM 1090 O O . VAL A 1 132 ? 27.623 2.710 -39.716 1.00 92.81 132 VAL A O 1
ATOM 1093 N N . ARG A 1 133 ? 27.341 3.995 -37.893 1.00 90.50 133 ARG A N 1
ATOM 1094 C CA . ARG A 1 133 ? 28.498 4.858 -38.137 1.00 90.50 133 ARG A CA 1
ATOM 1095 C C . ARG A 1 133 ? 29.802 4.103 -37.888 1.00 90.50 133 ARG A C 1
ATOM 1097 O O . ARG A 1 133 ? 29.842 3.015 -37.300 1.00 90.50 133 ARG A O 1
ATOM 1104 N N . GLN A 1 134 ? 30.903 4.690 -38.354 1.00 88.56 134 GLN A N 1
ATOM 1105 C CA . GLN A 1 134 ? 32.233 4.122 -38.142 1.00 88.56 134 GLN A CA 1
ATOM 1106 C C . GLN A 1 134 ? 32.547 3.991 -36.650 1.00 88.56 134 GLN A C 1
ATOM 1108 O O . GLN A 1 134 ? 32.151 4.831 -35.840 1.00 88.56 134 GLN A O 1
ATOM 1113 N N . LYS A 1 135 ? 33.343 2.972 -36.305 1.00 87.00 135 LYS A N 1
ATOM 1114 C CA . LYS A 1 135 ? 33.710 2.654 -34.921 1.00 87.00 135 LYS A CA 1
ATOM 1115 C C . LYS A 1 135 ? 34.219 3.861 -34.130 1.00 87.00 135 LYS A C 1
ATOM 1117 O O . LYS A 1 135 ? 33.819 4.049 -32.992 1.00 87.00 135 LYS A O 1
ATOM 1122 N N . ALA A 1 136 ? 35.046 4.705 -34.748 1.00 87.94 136 ALA A N 1
ATOM 1123 C CA . ALA A 1 136 ? 35.585 5.898 -34.098 1.00 87.94 136 ALA A CA 1
ATOM 1124 C C . ALA A 1 136 ? 34.487 6.883 -33.645 1.00 87.94 136 ALA A C 1
ATOM 1126 O O . ALA A 1 136 ? 34.595 7.470 -32.570 1.00 87.94 136 ALA A O 1
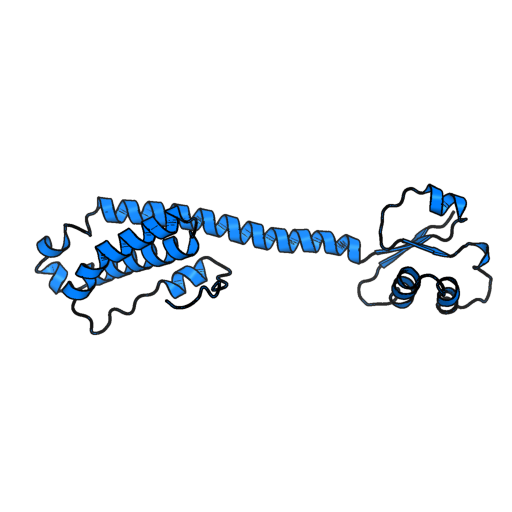ATOM 1127 N N . HIS A 1 137 ? 33.415 7.039 -34.429 1.00 89.12 137 HIS A N 1
ATOM 1128 C CA . HIS A 1 137 ? 32.274 7.886 -34.068 1.00 89.12 137 HIS A CA 1
ATOM 1129 C C . HIS A 1 137 ? 31.401 7.240 -32.999 1.00 89.12 137 HIS A C 1
ATOM 1131 O O . HIS A 1 137 ? 30.956 7.934 -32.089 1.00 89.12 137 HIS A O 1
ATOM 1137 N N . TYR A 1 138 ? 31.191 5.925 -33.081 1.00 88.94 138 TYR A N 1
ATOM 1138 C CA . TYR A 1 138 ? 30.464 5.173 -32.061 1.00 88.94 138 TYR A CA 1
ATOM 1139 C C . TYR A 1 138 ? 31.170 5.252 -30.700 1.00 88.94 138 TYR A C 1
ATOM 1141 O O . TYR A 1 138 ? 30.580 5.733 -29.731 1.00 88.94 138 TYR A O 1
ATOM 1149 N N . ASP A 1 139 ? 32.457 4.894 -30.657 1.00 86.88 139 ASP A N 1
ATOM 1150 C CA . ASP A 1 139 ? 33.290 4.923 -29.450 1.00 86.88 139 ASP A CA 1
ATOM 1151 C C . ASP A 1 139 ? 33.407 6.358 -28.883 1.00 86.88 139 ASP A C 1
ATOM 1153 O O . ASP A 1 139 ? 33.479 6.557 -27.670 1.00 86.88 139 ASP A O 1
ATOM 1157 N N . GLY A 1 140 ? 33.377 7.378 -29.752 1.00 87.06 140 GLY A N 1
ATOM 1158 C CA . GLY A 1 140 ? 33.412 8.796 -29.377 1.00 87.06 140 GLY A CA 1
ATOM 1159 C C . GLY A 1 140 ? 32.057 9.430 -29.026 1.00 87.06 140 GLY A C 1
ATOM 1160 O O . GLY A 1 140 ? 32.036 10.550 -28.513 1.00 87.06 140 GLY A O 1
ATOM 1161 N N . SER A 1 141 ? 30.930 8.753 -29.275 1.00 82.31 141 SER A N 1
ATOM 1162 C CA . SER A 1 141 ? 29.576 9.336 -29.207 1.00 82.31 141 SER A CA 1
ATOM 1163 C C . SER A 1 141 ? 29.103 9.702 -27.795 1.00 82.31 141 SER A C 1
ATOM 1165 O O . SER A 1 141 ? 28.112 10.416 -27.649 1.00 82.31 141 SER A O 1
ATOM 1167 N N . LYS A 1 142 ? 29.792 9.216 -26.751 1.00 80.62 142 LYS A N 1
ATOM 1168 C CA . LYS A 1 142 ? 29.392 9.320 -25.333 1.00 80.62 142 LYS A CA 1
ATOM 1169 C C . LYS A 1 142 ? 27.946 8.867 -25.062 1.00 80.62 142 LYS A C 1
ATOM 1171 O O . LYS A 1 142 ? 27.381 9.238 -24.034 1.00 80.62 142 LYS A O 1
ATOM 1176 N N . ILE A 1 143 ? 27.343 8.072 -25.950 1.00 83.12 143 ILE A N 1
ATOM 1177 C CA . ILE A 1 143 ? 26.014 7.497 -25.735 1.00 83.12 143 ILE A CA 1
ATOM 1178 C C . ILE A 1 143 ? 26.134 6.493 -24.585 1.00 83.12 143 ILE A C 1
ATOM 1180 O O . ILE A 1 143 ? 26.769 5.453 -24.720 1.00 83.12 143 ILE A O 1
ATOM 1184 N N . THR A 1 144 ? 25.535 6.814 -23.439 1.00 79.44 144 THR A N 1
ATOM 1185 C CA . THR A 1 144 ? 25.533 5.962 -22.236 1.00 79.44 144 THR A CA 1
ATOM 1186 C C . THR A 1 144 ? 24.350 4.990 -22.191 1.00 79.44 144 THR A C 1
ATOM 1188 O O . THR A 1 144 ? 24.108 4.360 -21.164 1.00 79.44 144 THR A O 1
ATOM 1191 N N . PHE A 1 145 ? 23.594 4.893 -23.287 1.00 86.19 145 PHE A N 1
ATOM 1192 C CA . PHE A 1 145 ? 22.425 4.031 -23.408 1.00 86.19 145 PHE A CA 1
ATOM 1193 C C . PHE A 1 145 ? 22.841 2.562 -23.563 1.00 86.19 145 PHE A C 1
ATOM 1195 O O . PHE A 1 145 ? 23.652 2.223 -24.421 1.00 86.19 145 PHE A O 1
ATOM 1202 N N . ASP A 1 146 ? 22.276 1.692 -22.731 1.00 83.62 146 ASP A N 1
ATOM 1203 C CA . ASP A 1 146 ? 22.660 0.286 -22.569 1.00 83.62 146 ASP A CA 1
ATOM 1204 C C . ASP A 1 146 ? 22.131 -0.641 -23.676 1.00 83.62 146 ASP A C 1
ATOM 1206 O O . ASP A 1 146 ? 22.678 -1.726 -23.883 1.00 83.62 146 ASP A O 1
ATOM 1210 N N . LYS A 1 147 ? 21.111 -0.201 -24.425 1.00 89.75 147 LYS A N 1
ATOM 1211 C CA . LYS A 1 147 ? 20.602 -0.865 -25.639 1.00 89.75 147 LYS A CA 1
ATOM 1212 C C . LYS A 1 147 ? 21.045 -0.139 -26.909 1.00 89.75 147 LYS A C 1
ATOM 1214 O O . LYS A 1 147 ? 20.260 0.060 -27.833 1.00 89.75 147 LYS A O 1
ATOM 1219 N N . CYS A 1 148 ? 22.302 0.286 -26.943 1.00 91.12 148 CYS A N 1
ATOM 1220 C CA . CYS A 1 148 ? 22.957 0.807 -28.136 1.00 91.12 148 CYS A CA 1
ATOM 1221 C C . CYS A 1 148 ? 23.959 -0.230 -28.651 1.00 91.12 148 CYS A C 1
ATOM 1223 O O . CYS A 1 148 ? 24.836 -0.662 -27.908 1.00 91.12 148 CYS A O 1
ATOM 1225 N N . ILE A 1 149 ? 23.818 -0.649 -29.907 1.00 93.25 149 ILE A N 1
ATOM 1226 C CA . ILE A 1 149 ? 24.712 -1.612 -30.559 1.00 93.25 149 ILE A CA 1
ATOM 1227 C C . ILE A 1 149 ? 25.294 -1.004 -31.831 1.00 93.25 149 ILE A C 1
ATOM 1229 O O . ILE A 1 149 ? 24.611 -0.261 -32.534 1.00 93.25 149 ILE A O 1
ATOM 1233 N N . ASN A 1 150 ? 26.537 -1.351 -32.164 1.00 93.06 150 ASN A N 1
ATOM 1234 C CA . ASN A 1 150 ? 27.195 -0.874 -33.379 1.00 93.06 150 ASN A CA 1
ATOM 1235 C C . ASN A 1 150 ? 27.265 -1.971 -34.449 1.00 93.06 150 ASN A C 1
ATOM 1237 O O . ASN A 1 150 ? 27.828 -3.040 -34.214 1.00 93.06 150 ASN A O 1
ATOM 1241 N N . ILE A 1 151 ? 26.724 -1.695 -35.637 1.00 93.00 151 ILE A N 1
ATOM 1242 C CA . ILE A 1 151 ? 26.944 -2.499 -36.846 1.00 93.00 151 ILE A CA 1
ATOM 1243 C C . ILE A 1 151 ? 27.817 -1.666 -37.769 1.00 93.00 151 ILE A C 1
ATOM 1245 O O . ILE A 1 151 ? 27.334 -0.732 -38.397 1.00 93.00 151 ILE A O 1
ATOM 1249 N N . LEU A 1 152 ? 29.101 -2.005 -37.870 1.00 87.31 152 LEU A N 1
ATOM 1250 C CA . LEU A 1 152 ? 30.036 -1.241 -38.693 1.00 87.31 152 LEU A CA 1
ATOM 1251 C C . LEU A 1 152 ? 29.518 -1.081 -40.124 1.00 87.31 152 LEU A C 1
ATOM 1253 O O . LEU A 1 152 ? 29.108 -2.055 -40.754 1.00 87.31 152 LEU A O 1
ATOM 1257 N N . GLN A 1 153 ? 29.626 0.130 -40.668 1.00 84.81 153 GLN A N 1
ATOM 1258 C CA . GLN A 1 153 ? 29.239 0.435 -42.047 1.00 84.81 153 GLN A CA 1
ATOM 1259 C C . GLN A 1 153 ? 29.845 -0.545 -43.071 1.00 84.81 153 GLN A C 1
ATOM 1261 O O . GLN A 1 153 ? 29.185 -0.916 -44.037 1.00 84.81 153 GLN A O 1
ATOM 1266 N N . SER A 1 154 ? 31.069 -1.035 -42.832 1.00 86.12 154 SER A N 1
ATOM 1267 C CA . SER A 1 154 ? 31.751 -2.033 -43.673 1.00 86.12 154 SER A CA 1
ATOM 1268 C C . SER A 1 154 ? 31.015 -3.377 -43.783 1.00 86.12 154 SER A C 1
ATOM 1270 O O . SER A 1 154 ? 31.221 -4.129 -44.740 1.00 86.12 154 SER A O 1
ATOM 1272 N N . GLU A 1 155 ? 30.161 -3.697 -42.811 1.00 87.69 155 GLU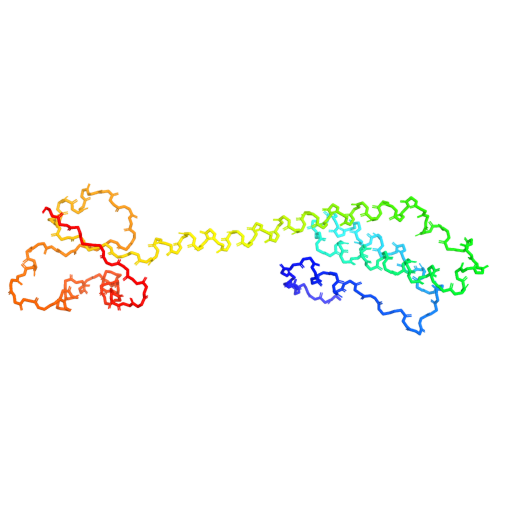 A N 1
ATOM 1273 C CA . GLU A 1 155 ? 29.343 -4.909 -42.794 1.00 87.69 155 GLU A CA 1
ATOM 1274 C C . GLU A 1 155 ? 28.076 -4.783 -43.641 1.00 87.69 155 GLU A C 1
ATOM 1276 O O . GLU A 1 155 ? 27.497 -5.811 -44.023 1.00 87.69 155 GLU A O 1
ATOM 1281 N N . ILE A 1 156 ? 27.650 -3.552 -43.938 1.00 88.62 156 ILE A N 1
ATOM 1282 C CA . ILE A 1 156 ? 26.427 -3.228 -44.671 1.00 88.62 156 ILE A CA 1
ATOM 1283 C C . ILE A 1 156 ? 26.731 -3.269 -46.165 1.00 88.62 156 ILE A C 1
ATOM 1285 O O . ILE A 1 156 ? 27.463 -2.445 -46.704 1.00 88.62 156 ILE A O 1
ATOM 1289 N N . LYS A 1 157 ? 26.166 -4.269 -46.846 1.00 88.81 157 LYS A N 1
ATOM 1290 C CA . LYS A 1 157 ? 26.381 -4.510 -48.276 1.00 88.81 157 LYS A CA 1
ATOM 1291 C C . LYS A 1 157 ? 25.042 -4.696 -48.990 1.00 88.81 157 LYS A C 1
ATOM 1293 O O . LYS A 1 157 ? 24.153 -5.336 -48.416 1.00 88.81 157 LYS A O 1
ATOM 1298 N N . PRO A 1 158 ? 24.892 -4.207 -50.235 1.00 89.75 158 PRO A N 1
ATOM 1299 C CA . PRO A 1 158 ? 23.707 -4.476 -51.044 1.00 89.75 158 PRO A CA 1
ATOM 1300 C C . PRO A 1 158 ? 23.408 -5.979 -51.136 1.00 89.75 158 PRO A C 1
ATOM 1302 O O . PRO A 1 158 ? 24.319 -6.798 -51.255 1.00 89.75 158 PRO A O 1
ATOM 1305 N N . GLY A 1 159 ? 22.130 -6.353 -51.042 1.00 88.88 159 GLY A N 1
ATOM 1306 C CA . GLY A 1 159 ? 21.682 -7.751 -51.111 1.00 88.88 159 GLY A CA 1
ATOM 1307 C C . GLY A 1 159 ? 21.894 -8.583 -49.835 1.00 88.88 159 GLY A C 1
ATOM 1308 O O . GLY A 1 159 ? 21.468 -9.739 -49.785 1.00 88.88 159 GLY A O 1
ATOM 1309 N N . LYS A 1 160 ? 22.508 -8.033 -48.777 1.00 88.62 160 LYS A N 1
ATOM 1310 C CA . LYS A 1 160 ? 22.635 -8.718 -47.480 1.00 88.62 160 LYS A CA 1
ATOM 1311 C C . LYS A 1 160 ? 21.324 -8.609 -46.694 1.00 88.62 160 LYS A C 1
ATOM 1313 O O . LYS A 1 160 ? 20.826 -7.519 -46.435 1.00 88.62 160 LYS A O 1
ATOM 1318 N N . LEU A 1 161 ? 20.768 -9.755 -46.295 1.00 89.25 161 LEU A N 1
ATOM 1319 C CA . LEU A 1 161 ? 19.537 -9.816 -45.501 1.00 89.25 161 LEU A CA 1
ATOM 1320 C C . LEU A 1 161 ? 19.785 -9.377 -44.054 1.00 89.25 161 LEU A C 1
ATOM 1322 O O . LEU A 1 161 ? 20.768 -9.789 -43.439 1.00 89.25 161 LEU A O 1
ATOM 1326 N N . GLY A 1 162 ? 18.846 -8.616 -43.486 1.00 85.38 162 GLY A N 1
ATOM 1327 C CA . GLY A 1 162 ? 18.994 -8.004 -42.163 1.00 85.38 162 GLY A CA 1
ATOM 1328 C C . GLY A 1 162 ? 19.281 -8.991 -41.024 1.00 85.38 162 GLY A C 1
ATOM 1329 O O . GLY A 1 162 ? 20.067 -8.695 -40.135 1.00 85.38 162 GLY A O 1
ATOM 1330 N N . TYR A 1 163 ? 18.719 -10.203 -41.045 1.00 87.81 163 TYR A N 1
ATOM 1331 C CA . TYR A 1 163 ? 18.989 -11.183 -39.982 1.00 87.81 163 TYR A CA 1
ATOM 1332 C C . TYR A 1 163 ? 20.454 -11.658 -39.947 1.00 87.81 163 TYR A C 1
ATOM 1334 O O . TYR A 1 163 ? 20.904 -12.108 -38.893 1.00 87.81 163 TYR A O 1
ATOM 1342 N N . LYS A 1 164 ? 21.195 -11.541 -41.062 1.00 90.31 164 LYS A N 1
ATOM 1343 C CA . LYS A 1 164 ? 22.610 -11.937 -41.160 1.00 90.31 164 LYS A CA 1
ATOM 1344 C C . LYS A 1 164 ? 23.544 -11.006 -40.387 1.00 90.31 164 LYS A C 1
ATOM 1346 O O . LYS A 1 164 ? 24.681 -11.370 -40.130 1.00 90.31 164 LYS A O 1
ATOM 1351 N N . PHE A 1 165 ? 23.087 -9.821 -39.981 1.00 91.94 165 PHE A N 1
ATOM 1352 C CA . PHE A 1 165 ? 23.888 -8.953 -39.113 1.00 91.94 165 PHE A CA 1
ATOM 1353 C C . PHE A 1 165 ? 24.028 -9.495 -37.684 1.00 91.94 165 PHE A C 1
ATOM 1355 O O . PHE A 1 165 ? 24.881 -9.021 -36.945 1.00 91.94 165 PHE A O 1
ATOM 1362 N N . ALA A 1 166 ? 23.271 -10.531 -37.299 1.00 90.75 166 ALA A N 1
ATOM 1363 C CA . ALA A 1 166 ? 23.496 -11.219 -36.028 1.00 90.75 166 ALA A CA 1
ATOM 1364 C C . ALA A 1 166 ? 24.922 -11.799 -35.927 1.00 90.75 166 ALA A C 1
ATOM 1366 O O . ALA A 1 166 ? 25.488 -11.848 -34.837 1.00 90.75 166 ALA A O 1
ATOM 1367 N N . ASP A 1 167 ? 25.523 -12.175 -37.060 1.00 89.75 167 ASP A N 1
ATOM 1368 C CA . ASP A 1 167 ? 26.870 -12.753 -37.120 1.00 89.75 167 ASP A CA 1
ATOM 1369 C C . ASP A 1 167 ? 27.954 -11.741 -36.698 1.00 89.75 167 ASP A C 1
ATOM 1371 O O . ASP A 1 167 ? 29.021 -12.125 -36.207 1.00 89.75 167 ASP A O 1
ATOM 1375 N N . CYS A 1 168 ? 27.666 -10.437 -36.800 1.00 90.00 168 CYS A N 1
ATOM 1376 C CA . CYS A 1 168 ? 28.550 -9.366 -36.336 1.00 90.00 168 CYS A CA 1
ATOM 1377 C C . CYS A 1 168 ? 28.784 -9.419 -34.814 1.00 90.00 168 CYS A C 1
ATOM 1379 O O . CYS A 1 168 ? 29.809 -8.939 -34.338 1.00 90.00 168 CYS A O 1
ATOM 1381 N N . PHE A 1 169 ? 27.881 -10.055 -34.058 1.00 91.69 169 PHE A N 1
ATOM 1382 C CA . PHE A 1 169 ? 27.887 -10.074 -32.593 1.00 91.69 169 PHE A CA 1
ATOM 1383 C C . PHE A 1 169 ? 28.308 -11.421 -31.987 1.00 91.69 169 PHE A C 1
ATOM 1385 O O . PHE A 1 169 ? 28.102 -11.658 -30.804 1.00 91.69 169 PHE A O 1
ATOM 1392 N N . HIS A 1 170 ? 28.941 -12.316 -32.752 1.00 86.81 170 HIS A N 1
ATOM 1393 C CA . HIS A 1 170 ? 29.335 -13.651 -32.264 1.00 86.81 170 HIS A CA 1
ATOM 1394 C C . HIS A 1 170 ? 30.255 -13.643 -31.022 1.00 86.81 170 HIS A C 1
ATOM 1396 O O . HIS A 1 170 ? 30.316 -14.640 -30.305 1.00 86.81 170 HIS A O 1
ATOM 1402 N N . LYS A 1 171 ? 30.971 -12.538 -30.759 1.00 87.62 171 LYS A N 1
ATOM 1403 C CA . LYS A 1 171 ? 31.825 -12.345 -29.567 1.00 87.62 171 LYS A CA 1
ATOM 1404 C C . LYS A 1 171 ? 31.144 -11.575 -28.434 1.00 87.62 171 LYS A C 1
ATOM 1406 O O . LYS A 1 171 ? 31.698 -11.520 -27.342 1.00 87.62 171 LYS A O 1
ATOM 1411 N N . ASP A 1 172 ? 29.979 -10.986 -28.686 1.00 89.56 172 ASP A N 1
ATOM 1412 C CA . ASP A 1 172 ? 29.251 -10.153 -27.734 1.00 89.56 172 ASP A CA 1
ATOM 1413 C C . ASP A 1 172 ? 27.821 -10.672 -27.576 1.00 89.56 172 ASP A C 1
ATOM 1415 O O . ASP A 1 172 ? 26.917 -10.361 -28.355 1.00 89.56 172 ASP A O 1
ATOM 1419 N N . LYS A 1 173 ? 27.631 -11.477 -26.527 1.00 90.25 173 LYS A N 1
ATOM 1420 C CA . LYS A 1 173 ? 26.343 -12.093 -26.213 1.00 90.25 173 LYS A CA 1
ATOM 1421 C C . LYS A 1 173 ? 25.250 -11.050 -25.964 1.00 90.25 173 LYS A C 1
ATOM 1423 O O . LYS A 1 173 ? 24.124 -11.254 -26.403 1.00 90.25 173 LYS A O 1
ATOM 1428 N N . GLN A 1 174 ? 25.575 -9.941 -25.299 1.00 89.31 174 GLN A N 1
ATOM 1429 C CA . GLN A 1 174 ? 24.594 -8.904 -24.984 1.00 89.31 174 GLN A CA 1
ATOM 1430 C C . GLN A 1 174 ? 24.093 -8.235 -26.267 1.00 89.31 174 GLN A C 1
ATOM 1432 O O . GLN A 1 174 ? 22.885 -8.171 -26.494 1.00 89.31 174 GLN A O 1
ATOM 1437 N N . SER A 1 175 ? 25.007 -7.805 -27.139 1.00 90.69 175 SER A N 1
ATOM 1438 C CA . SER A 1 175 ? 24.633 -7.195 -28.420 1.00 90.69 175 SER A CA 1
ATOM 1439 C C . SER A 1 175 ? 23.911 -8.178 -29.347 1.00 90.69 175 SER A C 1
ATOM 1441 O O . SER A 1 175 ? 22.965 -7.798 -30.041 1.00 90.69 175 SER A O 1
ATOM 1443 N N . PHE A 1 176 ? 24.300 -9.457 -29.331 1.00 92.50 176 PHE A N 1
ATOM 1444 C CA . PHE A 1 176 ? 23.615 -10.512 -30.077 1.00 92.50 176 PHE A CA 1
ATOM 1445 C C . PHE A 1 176 ? 22.162 -10.681 -29.622 1.00 92.50 176 PHE A C 1
ATOM 1447 O O . PHE A 1 176 ? 21.254 -10.702 -30.457 1.00 92.50 176 PHE A O 1
ATOM 1454 N N . ASP A 1 177 ? 21.938 -10.769 -28.309 1.00 89.69 177 ASP A N 1
ATOM 1455 C CA . ASP A 1 177 ? 20.608 -10.938 -27.728 1.00 89.69 177 ASP A CA 1
ATOM 1456 C C . ASP A 1 177 ? 19.723 -9.717 -28.028 1.00 89.69 177 ASP A C 1
ATOM 1458 O O . ASP A 1 177 ? 18.587 -9.889 -28.481 1.00 89.69 177 ASP A O 1
ATOM 1462 N N . LEU A 1 178 ? 20.254 -8.496 -27.889 1.00 91.62 178 LEU A N 1
ATOM 1463 C CA . LEU A 1 178 ? 19.560 -7.260 -28.273 1.00 91.62 178 LEU A CA 1
ATOM 1464 C C . LEU A 1 178 ? 19.160 -7.272 -29.755 1.00 91.62 178 LEU A C 1
ATOM 1466 O O . LEU A 1 178 ? 18.002 -7.028 -30.099 1.00 91.62 178 LEU A O 1
ATOM 1470 N N . PHE A 1 179 ? 20.087 -7.629 -30.647 1.00 92.25 179 PHE A N 1
ATOM 1471 C CA . PHE A 1 179 ? 19.812 -7.674 -32.080 1.00 92.25 179 PHE A CA 1
ATOM 1472 C C . PHE A 1 179 ? 18.792 -8.758 -32.451 1.00 92.25 179 PHE A C 1
ATOM 1474 O O . PHE A 1 179 ? 17.945 -8.538 -33.320 1.00 92.25 179 PHE A O 1
ATOM 1481 N N . LYS A 1 180 ? 18.832 -9.937 -31.820 1.00 90.56 180 LYS A N 1
ATOM 1482 C CA . LYS A 1 180 ? 17.861 -11.016 -32.074 1.00 90.56 180 LYS A CA 1
ATOM 1483 C C . LYS A 1 180 ? 16.441 -10.625 -31.675 1.00 90.56 180 LYS A C 1
ATOM 1485 O O . LYS A 1 180 ? 15.513 -10.964 -32.405 1.00 90.56 180 LYS A O 1
ATOM 1490 N N . HIS A 1 181 ? 16.288 -9.870 -30.591 1.00 88.50 181 HIS A N 1
ATOM 1491 C CA . HIS A 1 181 ? 14.990 -9.424 -30.082 1.00 88.50 181 HIS A CA 1
ATOM 1492 C C . HIS A 1 181 ? 14.536 -8.070 -30.648 1.00 88.50 181 HIS A C 1
ATOM 1494 O O . HIS A 1 181 ? 13.494 -7.565 -30.244 1.00 88.50 181 HIS A O 1
ATOM 1500 N N . ARG A 1 182 ? 15.245 -7.502 -31.635 1.00 89.06 182 ARG A N 1
ATOM 1501 C CA . ARG A 1 182 ? 14.894 -6.209 -32.258 1.00 89.06 182 ARG A CA 1
ATOM 1502 C C . ARG A 1 182 ? 13.496 -6.151 -32.886 1.00 89.06 182 ARG A C 1
ATOM 1504 O O . ARG A 1 182 ? 12.991 -5.070 -33.137 1.00 89.06 182 ARG A O 1
ATOM 1511 N N . SER A 1 183 ? 12.910 -7.305 -33.208 1.00 84.88 183 SER A N 1
ATOM 1512 C CA . SER A 1 183 ? 11.562 -7.429 -33.778 1.00 84.88 183 SER A CA 1
ATOM 1513 C C . SER A 1 183 ? 10.530 -7.921 -32.759 1.00 84.88 183 SER A C 1
ATOM 1515 O O . SER A 1 183 ? 9.451 -8.362 -33.152 1.00 84.88 183 SER A O 1
ATOM 1517 N N . ALA A 1 184 ? 10.876 -7.942 -31.469 1.00 84.62 184 ALA A N 1
ATOM 1518 C CA . ALA A 1 184 ? 9.942 -8.296 -30.412 1.00 84.62 184 ALA A CA 1
ATOM 1519 C C . ALA A 1 184 ? 8.845 -7.230 -30.274 1.00 84.62 184 ALA A C 1
ATOM 1521 O O . ALA A 1 184 ? 9.011 -6.072 -30.660 1.00 84.62 184 ALA A O 1
ATOM 1522 N N . GLN A 1 185 ? 7.708 -7.630 -29.708 1.00 75.94 185 GLN A N 1
ATOM 1523 C CA . GLN A 1 185 ? 6.613 -6.710 -29.431 1.00 75.94 185 GLN A CA 1
ATOM 1524 C C . GLN A 1 185 ? 7.095 -5.602 -28.480 1.00 75.94 185 GLN A C 1
ATOM 1526 O O . GLN A 1 185 ? 7.734 -5.898 -27.472 1.00 75.94 185 GLN A O 1
ATOM 1531 N N . HIS A 1 186 ? 6.755 -4.347 -28.792 1.00 78.94 186 HIS A N 1
ATOM 1532 C CA . HIS A 1 186 ? 7.123 -3.158 -28.010 1.00 78.94 186 HIS A CA 1
ATOM 1533 C C . HIS A 1 186 ? 8.618 -2.783 -28.030 1.00 78.94 186 HIS A C 1
ATOM 1535 O O . HIS A 1 186 ? 9.075 -2.112 -27.107 1.00 78.94 186 HIS A O 1
ATOM 1541 N N . VAL A 1 187 ? 9.358 -3.181 -29.075 1.00 84.56 187 VAL A N 1
ATOM 1542 C CA . VAL A 1 187 ? 10.711 -2.674 -29.354 1.00 84.56 187 VAL A CA 1
ATOM 1543 C C . VAL A 1 187 ? 10.683 -1.709 -30.541 1.00 84.56 187 VAL A C 1
ATOM 1545 O O . VAL A 1 187 ? 10.352 -2.100 -31.659 1.00 84.56 187 VAL A O 1
ATOM 1548 N N . ASP A 1 188 ? 11.070 -0.462 -30.297 1.00 87.81 188 ASP A N 1
ATOM 1549 C CA . ASP A 1 188 ? 11.225 0.595 -31.290 1.00 87.81 188 ASP A CA 1
ATOM 1550 C C . ASP A 1 188 ? 12.705 0.697 -31.693 1.00 87.81 188 ASP A C 1
ATOM 1552 O O . ASP A 1 188 ? 13.587 0.946 -30.868 1.00 87.81 188 ASP A O 1
ATOM 1556 N N . VAL A 1 189 ? 13.006 0.483 -32.976 1.00 90.12 189 VAL A N 1
ATOM 1557 C CA . VAL A 1 189 ? 14.388 0.505 -33.479 1.00 90.12 189 VAL A CA 1
ATOM 1558 C C . VAL A 1 189 ? 14.723 1.884 -34.034 1.00 90.12 189 VAL A C 1
ATOM 1560 O O . VAL A 1 189 ? 14.102 2.343 -34.991 1.00 90.12 189 VAL A O 1
ATOM 1563 N N . ILE A 1 190 ? 15.755 2.512 -33.476 1.00 91.00 190 ILE A N 1
ATOM 1564 C CA . ILE A 1 190 ? 16.331 3.763 -33.973 1.00 91.00 190 ILE A CA 1
ATOM 1565 C C . ILE A 1 190 ? 17.638 3.425 -34.681 1.00 91.00 190 ILE A C 1
ATOM 1567 O O . ILE A 1 190 ? 18.525 2.812 -34.092 1.00 91.00 190 ILE A O 1
ATOM 1571 N N . ILE A 1 191 ? 17.772 3.830 -35.942 1.00 91.00 191 ILE A N 1
ATOM 1572 C CA . ILE A 1 191 ? 19.006 3.636 -36.705 1.00 91.00 191 ILE A CA 1
ATOM 1573 C C . ILE A 1 191 ? 19.747 4.968 -36.762 1.00 91.00 191 ILE A C 1
ATOM 1575 O O . ILE A 1 191 ? 19.231 5.934 -37.323 1.00 91.00 191 ILE A O 1
ATOM 1579 N N . LEU A 1 192 ? 20.950 5.016 -36.188 1.00 90.44 192 LEU A N 1
ATOM 1580 C CA . LEU A 1 192 ? 21.830 6.174 -36.318 1.00 90.44 192 LEU A CA 1
ATOM 1581 C C . LEU A 1 192 ? 22.692 6.002 -37.561 1.00 90.44 192 LEU A C 1
ATOM 1583 O O . LEU A 1 192 ? 23.549 5.120 -37.617 1.00 90.44 192 LEU A O 1
ATOM 1587 N N . VAL A 1 193 ? 22.432 6.853 -38.543 1.00 86.94 193 VAL A N 1
ATOM 1588 C CA . VAL A 1 193 ? 23.206 6.991 -39.777 1.00 86.94 193 VAL A CA 1
ATOM 1589 C C . VAL A 1 193 ? 24.080 8.249 -39.698 1.00 86.94 193 VAL A C 1
ATOM 1591 O O . VAL A 1 193 ? 23.902 9.060 -38.787 1.00 86.94 193 VAL A O 1
ATOM 1594 N N . ASP A 1 194 ? 25.038 8.372 -40.613 1.00 72.19 194 ASP A N 1
ATOM 1595 C CA . ASP A 1 194 ? 25.812 9.601 -40.853 1.00 72.19 194 ASP A CA 1
ATOM 1596 C C . ASP A 1 194 ? 25.111 10.455 -41.922 1.00 72.19 194 ASP A C 1
ATOM 1598 O O . ASP A 1 194 ? 24.630 9.843 -42.910 1.00 72.19 194 ASP A O 1
#